Protein AF-A0A0B2V4Q9-F1 (afdb_monomer)

InterPro domains:
  IPR000276 G protein-coupled receptor, rhodopsin-like [PF00001] (1-227)
  IPR000276 G protein-coupled receptor, rhodopsin-like [PR00237] (25-46)
  IPR000276 G protein-coupled receptor, rhodopsin-like [PR00237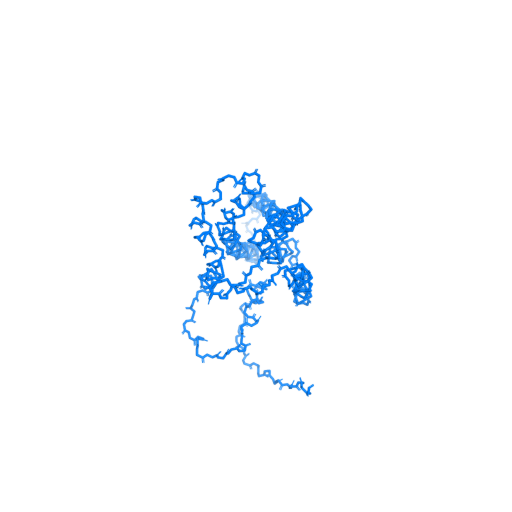] (84-107)
  IPR000276 G protein-coupled receptor, rhodopsin-like [PR00237] (170-194)
  IPR000276 G protein-coupled receptor, rhodopsin-like [PR00237] (209-235)
  IPR017452 GPCR, rhodopsin-like, 7TM [PS50262] (1-227)

Secondary structure (DSSP, 8-state):
-HHHHHHHHHHHH-HHHHHHHHHHHHHHHHHHHHHHHHHHHHHHHHHEEEEEETTEEEEEEHHHHHHHHT---HHHHHHHHHHHHHHHIIIIIHHHHHHHHHHHHHHHHHHHHHHHHHHHHHHHHHHHHHHHHHHTTTTTS--SS-HHHHHHHHHHHHHHHHHHHHHHHHHHHHHHHHHHHHHHHHHHHHHHHHHHH-GGGTTTSHHHHHHHHHHHHHHHHHHHHHHHHHHT--TTGGGS-TTTHHHHHHHTTS--------------------

Organism: Toxocara canis (NCBI:txid6265)

Foldseek 3Di:
DLLLLVLLLCCLVPVPCCQPPVVVVSVVSVVVVVVVVVVLCVVVVVQWDWDADPHDIDIDGPQVVCVVVVVHDPVSLVVVLVVLVSVLCVPPVVSLVSNVVSVVSVVVSVVVVVVVVVVVVVVVVVVVVVVVVVVVVVPPDDPDPPPPPVVVVVVVVVVVVVVVVLSVLLVVLVVVLVVLQCVLVVVLSVVSVVCSVPVPCCPVCVVVNVVSVVSNVCSVVCNCVSVCVSVPDPVPPPVDDPPCVVCVVVVSSHPDDDDDDDDDDDDDDDDDDD

Solvent-accessible surface area (backbone atoms only — not comparable to full-atom values): 16358 Å² total; per-residue (Å²): 110,54,70,59,48,55,50,49,42,46,48,68,78,35,56,72,56,38,76,77,52,36,81,72,45,52,64,53,56,48,50,54,50,52,52,50,49,54,60,71,46,50,66,57,71,76,41,56,43,81,46,79,54,100,91,46,80,44,80,40,41,62,64,57,53,27,56,75,71,67,72,64,48,74,70,52,53,53,51,52,51,52,51,52,52,49,51,48,37,65,72,45,51,52,46,48,53,54,43,53,54,45,49,53,55,44,51,50,54,51,50,54,55,50,51,54,49,54,54,52,49,53,53,50,54,51,56,47,55,57,47,54,64,58,45,69,77,64,73,83,79,80,96,77,90,76,72,64,66,63,54,52,55,54,50,51,53,54,48,52,50,53,51,50,52,52,51,51,56,55,47,52,52,56,49,50,56,49,51,49,50,46,68,27,42,46,63,44,53,54,49,54,56,48,47,75,77,44,72,86,59,53,83,85,39,48,71,58,52,55,54,33,52,50,38,45,59,44,47,67,64,50,48,61,57,58,54,47,70,71,66,55,80,70,85,78,62,86,82,64,68,92,80,59,68,74,56,56,68,50,63,79,71,52,81,84,76,78,95,70,77,96,70,95,71,88,80,81,82,81,85,86,79,136

Sequence (274 aa):
MVCIAVYRLYALRCPVLVNTVGRQRIPRMLLIAWVLSALICLPQLFVWKQVTLKSVTQCLTIWTEKLITGTYSSSDELTMKVYNAFHLLAIFYIPLVILVVCYVLILHDIYETLNQNVETSSVVYMAETTRLSSVRSYRNNNKHSKGSLTSLKTRTLRGQERLRRAKVKSLRITLLLILTYVITWLPYNFLSWWLMISTESYRSLEDVIYFLNCLVVLNSVINPFIYGRCTG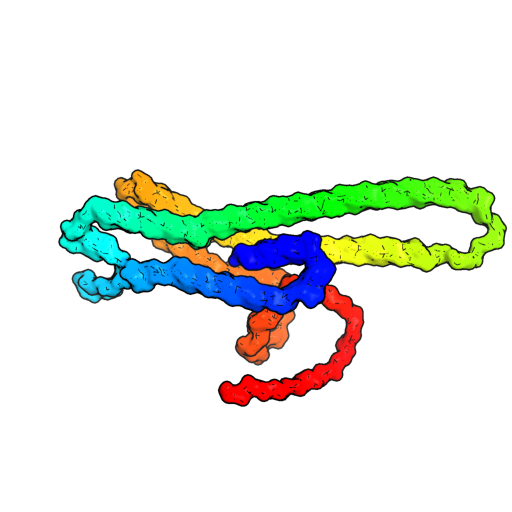LKRSDIAGGLGHRALCAVEIFGPYGDGTKKKHEKCSWKCWTP

Structure (mmCIF, N/CA/C/O backbone):
data_AF-A0A0B2V4Q9-F1
#
_entry.id   AF-A0A0B2V4Q9-F1
#
loop_
_atom_site.group_PDB
_atom_site.id
_atom_site.type_symbol
_atom_site.label_atom_id
_atom_site.label_alt_id
_atom_site.label_comp_id
_atom_site.label_asym_id
_atom_site.label_entity_id
_atom_site.label_seq_id
_atom_site.pdbx_PDB_ins_code
_atom_site.Cartn_x
_atom_site.Cartn_y
_atom_site.Cartn_z
_atom_site.occupancy
_atom_site.B_iso_or_equiv
_atom_site.auth_seq_id
_atom_site.auth_comp_id
_atom_site.auth_asym_id
_atom_site.auth_atom_id
_atom_site.pdbx_PDB_model_num
ATOM 1 N N . MET A 1 1 ? -2.405 -4.708 4.009 1.00 82.25 1 MET A N 1
ATOM 2 C CA . MET A 1 1 ? -2.677 -3.653 5.017 1.00 82.25 1 MET A CA 1
ATOM 3 C C . MET A 1 1 ? -4.090 -3.084 4.929 1.00 82.25 1 MET A C 1
ATOM 5 O O . MET A 1 1 ? -4.770 -3.062 5.945 1.00 82.25 1 MET A O 1
ATOM 9 N N . VAL A 1 2 ? -4.578 -2.697 3.745 1.00 86.56 2 VAL A N 1
ATOM 10 C CA . VAL A 1 2 ? -5.927 -2.112 3.578 1.00 86.56 2 VAL A CA 1
ATOM 11 C C . VAL A 1 2 ? -7.047 -2.991 4.152 1.00 86.56 2 VAL A C 1
ATOM 13 O O . VAL A 1 2 ? -7.839 -2.514 4.956 1.00 86.56 2 VAL A O 1
ATOM 16 N N . CYS A 1 3 ? -7.070 -4.294 3.844 1.00 85.44 3 CYS A N 1
ATOM 17 C CA . CYS A 1 3 ? -8.085 -5.214 4.383 1.00 85.44 3 CYS A CA 1
ATOM 18 C C . CYS A 1 3 ? -8.113 -5.250 5.920 1.00 85.44 3 CYS A C 1
ATOM 20 O O . CYS A 1 3 ? -9.182 -5.322 6.517 1.00 85.44 3 CYS A O 1
ATOM 22 N N . ILE A 1 4 ? -6.940 -5.165 6.557 1.00 83.44 4 ILE A N 1
ATOM 23 C CA . ILE A 1 4 ? -6.801 -5.126 8.017 1.00 83.44 4 ILE A CA 1
ATOM 24 C C . ILE A 1 4 ? -7.421 -3.835 8.563 1.00 83.44 4 ILE A C 1
ATOM 26 O O . ILE A 1 4 ? -8.200 -3.893 9.511 1.00 83.44 4 ILE A O 1
ATOM 30 N N . ALA A 1 5 ? -7.118 -2.685 7.956 1.00 82.94 5 ALA A N 1
ATOM 31 C CA . ALA A 1 5 ? -7.664 -1.393 8.370 1.00 82.94 5 ALA A CA 1
ATOM 32 C C . ALA A 1 5 ? -9.189 -1.327 8.200 1.00 82.94 5 ALA A C 1
ATOM 34 O O . ALA A 1 5 ? -9.898 -0.964 9.136 1.00 82.94 5 ALA A O 1
ATOM 35 N N . VAL A 1 6 ? -9.696 -1.765 7.045 1.00 83.25 6 VAL A N 1
ATOM 36 C CA . VAL A 1 6 ? -11.135 -1.822 6.749 1.00 83.25 6 VAL A CA 1
ATOM 37 C C . VAL A 1 6 ? -11.851 -2.755 7.723 1.00 83.25 6 VAL A C 1
ATOM 39 O O . VAL A 1 6 ? -12.873 -2.390 8.299 1.00 83.25 6 VAL A O 1
ATOM 42 N N . TYR A 1 7 ? -11.290 -3.937 7.986 1.00 82.19 7 TYR A N 1
ATOM 43 C CA . TYR A 1 7 ? -11.840 -4.847 8.985 1.00 82.19 7 TYR A CA 1
ATOM 44 C C . TYR A 1 7 ? -11.911 -4.199 10.377 1.00 82.19 7 TYR A C 1
ATOM 46 O O . TYR A 1 7 ? -12.918 -4.330 11.073 1.00 82.19 7 TYR A O 1
ATOM 54 N N . ARG A 1 8 ? -10.864 -3.471 10.792 1.00 80.19 8 ARG A N 1
ATOM 55 C CA . ARG A 1 8 ? -10.858 -2.770 12.086 1.00 80.19 8 ARG A CA 1
ATOM 56 C C . ARG A 1 8 ? -11.900 -1.659 12.146 1.00 80.19 8 ARG A C 1
ATOM 58 O O . ARG A 1 8 ? -12.562 -1.547 13.174 1.00 80.19 8 ARG A O 1
ATOM 65 N N . LEU A 1 9 ? -12.090 -0.904 11.065 1.00 78.50 9 LEU A N 1
ATOM 66 C CA . LEU A 1 9 ? -13.147 0.103 10.968 1.00 78.50 9 LEU A CA 1
ATOM 67 C C . LEU A 1 9 ? -14.534 -0.531 11.166 1.00 78.50 9 LEU A C 1
ATOM 69 O O . LEU A 1 9 ? -15.319 -0.048 11.982 1.00 78.50 9 LEU A O 1
ATOM 73 N N . TYR A 1 10 ? -14.811 -1.660 10.504 1.00 76.06 10 TYR A N 1
ATOM 74 C CA . TYR A 1 10 ? -16.071 -2.391 10.683 1.00 76.06 10 TYR A CA 1
ATOM 75 C C . TYR A 1 10 ? -16.250 -2.943 12.105 1.00 76.06 10 TYR A C 1
ATOM 77 O O . TYR A 1 10 ? -17.339 -2.842 12.670 1.00 76.06 10 TYR A O 1
ATOM 85 N N . ALA A 1 11 ? -15.193 -3.495 12.707 1.00 71.81 11 ALA A N 1
ATOM 86 C CA . ALA A 1 11 ? -15.231 -4.025 14.072 1.00 71.81 11 ALA A CA 1
ATOM 87 C C . ALA A 1 11 ? -15.457 -2.947 15.143 1.00 71.81 11 ALA A C 1
ATOM 89 O O . ALA A 1 11 ? -15.992 -3.251 16.211 1.00 71.81 11 ALA A O 1
ATOM 90 N N . LEU A 1 12 ? -15.053 -1.702 14.875 1.00 68.94 12 LEU A N 1
ATOM 91 C CA . LEU A 1 12 ? -15.256 -0.579 15.787 1.00 68.94 12 LEU A CA 1
ATOM 92 C C . LEU A 1 12 ? -16.653 0.033 15.652 1.00 68.94 12 LEU A C 1
ATOM 94 O O . LEU A 1 12 ? -17.330 0.144 16.672 1.00 68.94 12 LEU A O 1
ATOM 98 N N . ARG A 1 13 ? -17.114 0.304 14.421 1.00 68.88 13 ARG A N 1
ATOM 99 C CA . ARG A 1 13 ? -18.433 0.913 14.166 1.00 68.88 13 ARG A CA 1
ATOM 100 C C . ARG A 1 13 ? -19.618 -0.031 14.376 1.00 68.88 13 ARG A C 1
ATOM 102 O O . ARG A 1 13 ? -20.702 0.417 14.729 1.00 68.88 13 ARG A O 1
ATOM 109 N N . CYS A 1 14 ? -19.454 -1.337 14.143 1.00 65.19 14 CYS A N 1
ATOM 110 C CA . CYS A 1 14 ? -20.565 -2.298 14.185 1.00 65.19 14 CYS A CA 1
ATOM 111 C C . CYS A 1 14 ? -20.227 -3.558 15.008 1.00 65.19 14 CYS A C 1
ATOM 113 O O . CYS A 1 14 ? -20.177 -4.662 14.455 1.00 65.19 14 CYS A O 1
ATOM 115 N N . PRO A 1 15 ? -20.033 -3.445 16.337 1.00 62.53 15 PRO A N 1
ATOM 116 C CA . PRO A 1 15 ? -19.623 -4.572 17.179 1.00 62.53 15 PRO A CA 1
ATOM 117 C C . PRO A 1 15 ? -20.626 -5.739 17.168 1.00 62.53 15 PRO A C 1
ATOM 119 O O . PRO A 1 15 ? -20.216 -6.896 17.235 1.00 62.53 15 PRO A O 1
ATOM 122 N N . VAL A 1 16 ? -21.928 -5.458 17.027 1.00 56.38 16 VAL A N 1
ATOM 123 C CA . VAL A 1 16 ? -22.998 -6.477 17.014 1.00 56.38 16 VAL A CA 1
ATOM 124 C C . VAL A 1 16 ? -23.028 -7.263 15.697 1.00 56.38 16 VAL A C 1
ATOM 126 O O . VAL A 1 16 ? -23.226 -8.476 15.705 1.00 56.38 16 VAL A O 1
ATOM 129 N N . LEU A 1 17 ? -22.766 -6.599 14.566 1.00 53.47 17 LEU A N 1
ATOM 130 C CA . LEU A 1 17 ? -22.775 -7.225 13.240 1.00 53.47 17 LEU A CA 1
ATOM 131 C C . LEU A 1 17 ? -21.507 -8.055 12.990 1.00 53.47 17 LEU A C 1
ATOM 133 O O . LEU A 1 17 ? -21.556 -9.103 12.349 1.00 53.47 17 LEU A O 1
ATOM 137 N N . VAL A 1 18 ? -20.358 -7.624 13.521 1.00 59.25 18 VAL A N 1
ATOM 138 C CA . VAL A 1 18 ? -19.097 -8.373 13.391 1.00 59.25 18 VAL A CA 1
ATOM 139 C C . VAL A 1 18 ? -19.123 -9.681 14.182 1.00 59.25 18 VAL A C 1
ATOM 141 O O . VAL A 1 18 ? -18.559 -10.671 13.721 1.00 59.25 18 VAL A O 1
ATOM 144 N N . ASN A 1 19 ? -19.818 -9.722 15.321 1.00 56.97 19 ASN A N 1
ATOM 145 C CA . ASN A 1 19 ? -19.850 -10.904 16.181 1.00 56.97 19 ASN A CA 1
ATOM 146 C C . ASN A 1 19 ? -20.677 -12.068 15.592 1.00 56.97 19 ASN A C 1
ATOM 148 O O . ASN A 1 19 ? -20.388 -13.231 15.849 1.00 56.97 19 ASN A O 1
ATOM 152 N N . THR A 1 20 ? -21.674 -11.760 14.759 1.00 54.91 20 THR A N 1
ATOM 153 C CA . THR A 1 20 ? -22.579 -12.745 14.140 1.00 54.91 20 THR A CA 1
ATOM 154 C C . THR A 1 20 ? -22.271 -12.994 12.661 1.00 54.91 20 THR A C 1
ATOM 156 O O . THR A 1 20 ? -22.346 -14.128 12.198 1.00 54.91 20 THR A O 1
ATOM 159 N N . VAL A 1 21 ? -21.861 -11.963 11.913 1.00 56.06 21 VAL A N 1
ATOM 160 C CA . VAL A 1 21 ? -21.684 -12.015 10.446 1.00 56.06 21 VAL A CA 1
ATOM 161 C C . VAL A 1 21 ? -20.209 -11.895 10.024 1.00 56.06 21 VAL A C 1
ATOM 163 O O . VAL A 1 21 ? -19.838 -12.260 8.906 1.00 56.06 21 VAL A O 1
ATOM 166 N N . GLY A 1 22 ? -19.323 -11.426 10.911 1.00 59.00 22 GLY A N 1
ATOM 167 C CA . GLY A 1 22 ? -17.923 -11.126 10.583 1.00 59.00 22 GLY A CA 1
ATOM 168 C C . GLY A 1 22 ? -17.108 -12.337 10.122 1.00 59.00 22 GLY A C 1
ATOM 169 O O . GLY A 1 22 ? -16.321 -12.223 9.182 1.00 59.00 22 GLY A O 1
ATOM 170 N N . ARG A 1 23 ? -17.341 -13.524 10.701 1.00 65.56 23 ARG A N 1
ATOM 171 C CA . ARG A 1 23 ? -16.547 -14.732 10.403 1.00 65.56 23 ARG A CA 1
ATOM 172 C C . ARG A 1 23 ? -16.713 -15.243 8.967 1.00 65.56 23 ARG A C 1
ATOM 174 O O . ARG A 1 23 ? -15.762 -15.778 8.410 1.00 65.56 23 ARG A O 1
ATOM 181 N N . GLN A 1 24 ? -17.874 -15.028 8.345 1.00 71.25 24 GLN A N 1
ATOM 182 C CA . GLN A 1 24 ? -18.134 -15.444 6.958 1.00 71.25 24 GLN A CA 1
ATOM 183 C C . GLN A 1 24 ? -17.699 -14.401 5.914 1.00 71.25 24 GLN A C 1
ATOM 185 O O . GLN A 1 24 ? -17.492 -14.741 4.750 1.00 71.25 24 GLN A O 1
ATOM 190 N N . ARG A 1 25 ? -17.538 -13.127 6.300 1.00 72.81 25 ARG A N 1
ATOM 191 C CA . ARG A 1 25 ? -17.150 -12.049 5.371 1.00 72.81 25 ARG A CA 1
ATOM 192 C C . ARG A 1 25 ? -15.642 -11.929 5.178 1.00 72.81 25 ARG A C 1
ATOM 194 O O . ARG A 1 25 ? -15.220 -11.563 4.084 1.00 72.81 25 ARG A O 1
ATOM 201 N N . ILE A 1 26 ? -14.838 -12.274 6.190 1.00 78.06 26 ILE A N 1
ATOM 202 C CA . ILE A 1 26 ? -13.368 -12.216 6.104 1.00 78.06 26 ILE A CA 1
ATOM 203 C C . ILE A 1 26 ? -12.833 -13.031 4.909 1.00 78.06 26 ILE A C 1
ATOM 205 O O . ILE A 1 26 ? -12.080 -12.457 4.122 1.00 78.06 26 ILE A O 1
ATOM 209 N N . PRO A 1 27 ? -13.238 -14.303 4.685 1.00 83.12 27 PRO A N 1
ATOM 210 C CA . PRO A 1 27 ? -12.760 -15.070 3.532 1.00 83.12 27 PRO A CA 1
ATOM 211 C C . PRO A 1 27 ? -13.123 -14.418 2.195 1.00 83.12 27 PRO A C 1
ATOM 213 O O . PRO A 1 27 ? -12.310 -14.400 1.277 1.00 83.12 27 PRO A O 1
ATOM 216 N N . ARG A 1 28 ? -14.315 -13.814 2.096 1.00 82.25 28 ARG A N 1
ATOM 217 C CA . ARG A 1 28 ? -14.760 -13.111 0.886 1.00 82.25 28 ARG A CA 1
ATOM 218 C C . ARG A 1 28 ? -13.951 -11.840 0.630 1.00 82.25 28 ARG A C 1
ATOM 220 O O . ARG A 1 28 ? -13.540 -11.607 -0.499 1.00 82.25 28 ARG A O 1
ATOM 227 N N . MET A 1 29 ? -13.689 -11.039 1.665 1.00 84.00 29 MET A N 1
ATOM 228 C CA . MET A 1 29 ? -12.831 -9.851 1.557 1.00 84.00 29 MET A CA 1
ATOM 229 C C . MET A 1 29 ? -11.411 -10.227 1.122 1.00 84.00 29 MET A C 1
ATOM 231 O O . MET A 1 29 ? -10.828 -9.543 0.285 1.00 84.00 29 MET A O 1
ATOM 235 N N . LEU A 1 30 ? -10.874 -11.329 1.656 1.00 86.81 30 LEU A N 1
ATOM 236 C CA . LEU A 1 30 ? -9.572 -11.852 1.251 1.00 86.81 30 LEU A CA 1
ATOM 237 C C . LEU A 1 30 ? -9.586 -12.318 -0.206 1.00 86.81 30 LEU A C 1
ATOM 239 O O . LEU A 1 30 ? -8.693 -11.935 -0.950 1.00 86.81 30 LEU A O 1
ATOM 243 N N . LEU A 1 31 ? -10.599 -13.078 -0.635 1.00 89.75 31 LEU A N 1
ATOM 244 C CA . LEU A 1 31 ? -10.731 -13.521 -2.026 1.00 89.75 31 LEU A CA 1
ATOM 245 C C . LEU A 1 31 ? -10.760 -12.332 -2.995 1.00 89.75 31 LEU A C 1
ATOM 247 O O . LEU A 1 31 ? -10.008 -12.320 -3.963 1.00 89.75 31 LEU A O 1
ATOM 251 N N . ILE A 1 32 ? -11.572 -11.310 -2.702 1.00 90.00 32 ILE A N 1
ATOM 252 C CA . ILE A 1 32 ? -11.637 -10.082 -3.509 1.00 90.00 32 ILE A CA 1
ATOM 253 C C . ILE A 1 32 ? -10.260 -9.412 -3.573 1.00 90.00 32 ILE A C 1
ATOM 255 O O . ILE A 1 32 ? -9.824 -9.013 -4.648 1.00 90.00 32 ILE A O 1
ATOM 259 N N . ALA A 1 33 ? -9.552 -9.320 -2.444 1.00 89.94 33 ALA A N 1
ATOM 260 C CA . ALA A 1 33 ? -8.222 -8.723 -2.401 1.00 89.94 33 ALA A CA 1
ATOM 261 C C . ALA A 1 33 ? -7.195 -9.511 -3.227 1.00 89.94 33 ALA A C 1
ATOM 263 O O . ALA A 1 33 ? -6.391 -8.898 -3.925 1.00 89.94 33 ALA A O 1
ATOM 264 N N . TRP A 1 34 ? -7.232 -10.845 -3.175 1.00 93.44 34 TRP A N 1
ATOM 265 C CA . TRP A 1 34 ? -6.372 -11.720 -3.976 1.00 93.44 34 TRP A CA 1
ATOM 266 C C . TRP A 1 34 ? -6.649 -11.573 -5.470 1.00 93.44 34 TRP A C 1
ATOM 268 O O . TRP A 1 34 ? -5.710 -11.363 -6.233 1.00 93.44 34 TRP A O 1
ATOM 278 N N . VAL A 1 35 ? -7.920 -11.612 -5.880 1.00 95.06 35 VAL A N 1
ATOM 279 C CA . VAL A 1 35 ? -8.318 -11.429 -7.285 1.00 95.06 35 VAL A CA 1
ATOM 280 C C . VAL A 1 35 ? -7.899 -10.050 -7.786 1.00 95.06 35 VAL A C 1
ATOM 282 O O . VAL A 1 35 ? -7.258 -9.946 -8.827 1.00 95.06 35 VAL A O 1
ATOM 285 N N . LEU A 1 36 ? -8.185 -8.991 -7.024 1.00 91.69 36 LEU A N 1
ATOM 286 C CA . LEU A 1 36 ? -7.803 -7.630 -7.396 1.00 91.69 36 LEU A CA 1
ATOM 287 C C . LEU A 1 36 ? -6.278 -7.476 -7.503 1.00 91.69 36 LEU A C 1
ATOM 289 O O . LEU A 1 36 ? -5.786 -6.836 -8.426 1.00 91.69 36 LEU A O 1
ATOM 293 N N . SER A 1 37 ? -5.528 -8.099 -6.594 1.00 92.06 37 SER A N 1
ATOM 294 C CA . SER A 1 37 ? -4.063 -8.076 -6.613 1.00 92.06 37 SER A CA 1
ATOM 295 C C . SER A 1 37 ? -3.497 -8.832 -7.817 1.00 92.06 37 SER A C 1
ATOM 297 O O . SER A 1 37 ? -2.571 -8.340 -8.455 1.00 92.06 37 SER A O 1
ATOM 299 N N . ALA A 1 38 ? -4.072 -9.987 -8.169 1.00 92.06 38 ALA A N 1
ATOM 300 C CA . ALA A 1 38 ? -3.692 -10.736 -9.364 1.00 92.06 38 ALA A CA 1
ATOM 301 C C . ALA A 1 38 ? -3.928 -9.907 -10.634 1.00 92.06 38 ALA A C 1
ATOM 303 O O . ALA A 1 38 ? -3.027 -9.799 -11.460 1.00 92.06 38 ALA A O 1
ATOM 304 N N . LEU A 1 39 ? -5.093 -9.256 -10.743 1.00 92.25 39 LEU A N 1
ATOM 305 C CA . LEU A 1 39 ? -5.444 -8.393 -11.874 1.00 92.25 39 LEU A CA 1
ATOM 306 C C . LEU A 1 39 ? -4.503 -7.187 -12.007 1.00 92.25 39 LEU A C 1
ATOM 308 O O . LEU A 1 39 ? -3.993 -6.930 -13.094 1.00 92.25 39 LEU A O 1
ATOM 312 N N . ILE A 1 40 ? -4.230 -6.475 -10.909 1.00 90.00 40 ILE A N 1
ATOM 313 C CA . ILE A 1 40 ? -3.323 -5.311 -10.904 1.00 90.00 40 ILE A CA 1
ATOM 314 C C . ILE A 1 40 ? -1.880 -5.720 -11.240 1.00 90.00 40 ILE A C 1
ATOM 316 O O . ILE A 1 40 ? -1.134 -4.926 -11.810 1.00 90.00 40 ILE A O 1
ATOM 320 N N . CYS A 1 41 ? -1.480 -6.953 -10.916 1.00 91.19 41 CYS A N 1
ATOM 321 C CA . CYS A 1 41 ? -0.144 -7.468 -11.206 1.00 91.19 41 CYS A CA 1
ATOM 322 C C . CYS A 1 41 ? 0.034 -7.917 -12.671 1.00 91.19 41 CYS A C 1
ATOM 324 O O . CYS A 1 41 ? 1.168 -8.010 -13.133 1.00 91.19 41 CYS A O 1
ATOM 326 N N . LEU A 1 42 ? -1.045 -8.149 -13.434 1.00 90.56 42 LEU A N 1
ATOM 327 C CA . LEU A 1 42 ? -0.962 -8.665 -14.811 1.00 90.56 42 LEU A CA 1
ATOM 328 C C . LEU A 1 42 ? -0.005 -7.888 -15.733 1.00 90.56 42 LEU A C 1
ATOM 330 O O . LEU A 1 42 ? 0.778 -8.542 -16.421 1.00 90.56 42 LEU A O 1
ATOM 334 N N . PRO A 1 43 ? 0.018 -6.539 -15.748 1.00 88.56 43 PRO A N 1
ATOM 335 C CA . PRO A 1 43 ? 0.938 -5.793 -16.604 1.00 88.56 43 PRO A CA 1
ATOM 336 C C . PRO A 1 43 ? 2.414 -6.100 -16.325 1.00 88.56 43 PRO A C 1
ATOM 338 O O . PRO A 1 43 ? 3.225 -6.063 -17.244 1.00 88.56 43 PRO A O 1
ATOM 341 N N . GLN A 1 44 ? 2.768 -6.449 -15.080 1.00 88.75 44 GLN A N 1
ATOM 342 C CA . GLN A 1 44 ? 4.147 -6.790 -14.719 1.00 88.75 44 GLN A CA 1
ATOM 343 C C . GLN A 1 44 ? 4.632 -8.013 -15.507 1.00 88.75 44 GLN A C 1
ATOM 345 O O . GLN A 1 44 ? 5.764 -8.032 -15.973 1.00 88.75 44 GLN A O 1
ATOM 350 N N . LEU A 1 45 ? 3.775 -9.010 -15.739 1.00 89.31 45 LEU A N 1
ATOM 351 C CA . LEU A 1 45 ? 4.174 -10.242 -16.430 1.00 89.31 45 LEU A CA 1
ATOM 352 C C . LEU A 1 45 ? 4.633 -10.009 -17.876 1.00 89.31 45 LEU A C 1
ATOM 354 O O . LEU A 1 45 ? 5.441 -10.779 -18.382 1.00 89.31 45 LEU A O 1
ATOM 358 N N . PHE A 1 46 ? 4.136 -8.958 -18.530 1.00 88.94 46 PHE A N 1
ATOM 359 C CA . PHE A 1 46 ? 4.447 -8.663 -19.932 1.00 88.94 46 PHE A CA 1
ATOM 360 C C . PHE A 1 46 ? 5.588 -7.655 -20.106 1.00 88.94 46 PHE A C 1
ATOM 362 O O . PHE A 1 46 ? 6.167 -7.561 -21.185 1.00 88.94 46 PHE A O 1
ATOM 369 N N . VAL A 1 47 ? 5.904 -6.886 -19.063 1.00 91.06 47 VAL A N 1
ATOM 370 C CA . VAL A 1 47 ? 6.908 -5.813 -19.119 1.00 91.06 47 VAL A CA 1
ATOM 371 C C . VAL A 1 47 ? 8.325 -6.314 -18.843 1.00 91.06 47 VAL A C 1
ATOM 373 O O . VAL A 1 47 ? 9.289 -5.734 -19.350 1.00 91.06 47 VAL A O 1
ATOM 376 N N . TRP A 1 48 ? 8.468 -7.362 -18.035 1.00 90.44 48 TRP A N 1
ATOM 377 C CA . TRP A 1 48 ? 9.765 -7.906 -17.638 1.00 90.44 48 TRP A CA 1
ATOM 378 C C . TRP A 1 48 ? 10.217 -9.013 -18.591 1.00 90.44 48 TRP A C 1
ATOM 380 O O . TRP A 1 48 ? 9.468 -9.947 -18.872 1.00 90.44 48 TRP A O 1
ATOM 390 N N . LYS A 1 49 ? 11.462 -8.926 -19.069 1.00 88.38 49 LYS A N 1
ATOM 391 C CA . LYS A 1 49 ? 12.052 -9.881 -20.011 1.00 88.38 49 LYS A CA 1
ATOM 392 C C . LYS A 1 49 ? 13.489 -10.213 -19.622 1.00 88.38 49 LYS A C 1
ATOM 394 O O . LYS A 1 49 ? 14.239 -9.370 -19.131 1.00 88.38 49 LYS A O 1
ATOM 399 N N . GLN A 1 50 ? 13.884 -11.458 -19.865 1.00 89.31 50 GLN A N 1
ATOM 400 C CA . GLN A 1 50 ? 15.263 -11.896 -19.693 1.00 89.31 50 GLN A CA 1
ATOM 401 C C . GLN A 1 50 ? 16.110 -11.478 -20.901 1.00 89.31 50 GLN A C 1
ATOM 403 O O . GLN A 1 50 ? 15.770 -11.796 -22.040 1.00 89.31 50 GLN A O 1
ATOM 408 N N . VAL A 1 51 ? 17.227 -10.798 -20.641 1.00 86.50 51 VAL A N 1
ATOM 409 C CA . VAL A 1 51 ? 18.179 -10.335 -21.659 1.00 86.50 51 VAL A CA 1
ATOM 410 C C . VAL A 1 51 ? 19.599 -10.749 -21.259 1.00 86.50 51 VAL A C 1
ATOM 412 O O . VAL A 1 51 ? 19.983 -10.678 -20.090 1.00 86.50 51 VAL A O 1
ATOM 415 N N . THR A 1 52 ? 20.387 -11.213 -22.229 1.00 85.00 52 THR A N 1
ATOM 416 C CA . THR A 1 52 ? 21.798 -11.599 -22.061 1.00 85.00 52 THR A CA 1
ATOM 417 C C . THR A 1 52 ? 22.711 -10.446 -22.479 1.00 85.00 52 THR A C 1
ATOM 419 O O . THR A 1 52 ? 22.822 -10.164 -23.672 1.00 85.00 52 THR A O 1
ATOM 422 N N . LEU A 1 53 ? 23.400 -9.799 -21.532 1.00 81.19 53 LEU A N 1
ATOM 423 C CA . LEU A 1 53 ? 24.344 -8.714 -21.819 1.00 81.19 53 LEU A CA 1
ATOM 424 C C . LEU A 1 53 ? 25.777 -9.144 -21.489 1.00 81.19 53 LEU A C 1
ATOM 426 O O . LEU A 1 53 ? 26.088 -9.422 -20.335 1.00 81.19 53 LEU A O 1
ATOM 430 N N . LYS A 1 54 ? 26.656 -9.187 -22.503 1.00 74.44 54 LYS A N 1
ATOM 431 C CA . LYS A 1 54 ? 28.111 -9.427 -22.363 1.00 74.44 54 LYS A CA 1
ATOM 432 C C . LYS A 1 54 ? 28.475 -10.541 -21.354 1.00 74.44 54 LYS A C 1
ATOM 434 O O . LYS A 1 54 ? 29.400 -10.354 -20.574 1.00 74.44 54 LYS A O 1
ATOM 439 N N . SER A 1 55 ? 27.762 -11.677 -21.379 1.00 81.31 55 SER A N 1
ATOM 440 C CA . SER A 1 55 ? 27.875 -12.875 -20.503 1.00 81.31 55 SER A CA 1
ATOM 441 C C . SER A 1 55 ? 27.047 -12.933 -19.205 1.00 81.31 55 SER A C 1
ATOM 443 O O . SER A 1 55 ? 26.981 -14.000 -18.600 1.00 81.31 55 SER A O 1
ATOM 445 N N . VAL A 1 56 ? 26.329 -11.874 -18.815 1.00 85.31 56 VAL A N 1
ATOM 446 C CA . VAL A 1 56 ? 25.425 -11.895 -17.647 1.00 85.31 56 VAL A CA 1
ATOM 447 C C . VAL A 1 56 ? 23.967 -11.898 -18.106 1.00 85.31 56 VAL A C 1
ATOM 449 O O . VAL A 1 56 ? 23.554 -11.080 -18.929 1.00 85.31 56 VAL A O 1
ATOM 452 N N . THR A 1 57 ? 23.171 -12.830 -17.582 1.00 87.31 57 THR A N 1
ATOM 453 C CA . THR A 1 57 ? 21.715 -12.863 -17.778 1.00 87.31 57 THR A CA 1
ATOM 454 C C . THR A 1 57 ? 21.037 -12.010 -16.716 1.00 87.31 57 THR A C 1
ATOM 456 O O . THR A 1 57 ? 21.185 -12.265 -15.524 1.00 87.31 57 THR A O 1
ATOM 459 N N . GLN A 1 58 ? 20.287 -10.996 -17.143 1.00 86.94 58 GLN A N 1
ATOM 460 C CA . GLN A 1 58 ? 19.540 -10.110 -16.250 1.00 86.94 58 GLN A CA 1
ATOM 461 C C . GLN A 1 58 ? 18.074 -10.033 -16.677 1.00 86.94 58 GLN A C 1
ATOM 463 O O . GLN A 1 58 ? 17.739 -10.214 -17.849 1.00 86.94 58 GLN A O 1
ATOM 468 N N . CYS A 1 59 ? 17.191 -9.775 -15.713 1.00 89.00 59 CYS A N 1
ATOM 469 C CA . CYS A 1 59 ? 15.789 -9.471 -15.978 1.00 89.00 59 CYS A CA 1
ATOM 470 C C . CYS A 1 59 ? 15.635 -7.950 -16.043 1.00 89.00 59 CYS A C 1
ATOM 472 O O . CYS A 1 59 ? 15.877 -7.263 -15.052 1.00 89.00 59 CYS A O 1
ATOM 474 N N . LEU A 1 60 ? 15.283 -7.431 -17.215 1.00 87.50 60 LEU A N 1
ATOM 475 C CA . LEU A 1 60 ? 15.180 -6.001 -17.493 1.00 87.50 60 LEU A CA 1
ATOM 476 C C . LEU A 1 60 ? 13.786 -5.689 -18.040 1.00 87.50 60 LEU A C 1
ATOM 478 O O . LEU A 1 60 ? 13.076 -6.572 -18.526 1.00 87.50 60 LEU A O 1
ATOM 482 N N . THR A 1 61 ? 13.379 -4.424 -17.965 1.00 89.62 61 THR A N 1
ATOM 483 C CA . THR A 1 61 ? 12.140 -4.003 -18.627 1.00 89.62 61 THR A CA 1
ATOM 484 C C . THR A 1 61 ? 12.355 -3.899 -20.136 1.00 89.62 61 THR A C 1
ATOM 486 O O . THR A 1 61 ? 13.462 -3.592 -20.591 1.00 89.62 61 THR A O 1
ATOM 489 N N . ILE A 1 62 ? 11.288 -4.081 -20.917 1.00 90.12 62 ILE A N 1
ATOM 490 C CA . ILE A 1 62 ? 11.314 -3.880 -22.377 1.00 90.12 62 ILE A CA 1
ATOM 491 C C . ILE A 1 62 ? 11.863 -2.501 -22.782 1.00 90.12 62 ILE A C 1
ATOM 493 O O . ILE A 1 62 ? 12.524 -2.367 -23.808 1.00 90.12 62 ILE A O 1
ATOM 497 N N . TRP A 1 63 ? 11.636 -1.467 -21.966 1.00 89.94 63 TRP A N 1
ATOM 498 C CA . TRP A 1 63 ? 12.143 -0.119 -22.226 1.00 89.94 63 TRP A CA 1
ATOM 499 C C . TRP A 1 63 ? 13.643 -0.018 -21.963 1.00 89.94 63 TRP A C 1
ATOM 501 O O . TRP A 1 63 ? 14.358 0.608 -22.741 1.00 89.94 63 TRP A O 1
ATOM 511 N N . THR A 1 64 ? 14.141 -0.687 -20.921 1.00 85.81 64 THR A N 1
ATOM 512 C CA . THR A 1 64 ? 15.579 -0.760 -20.629 1.00 85.81 64 THR A CA 1
ATOM 513 C C . THR A 1 64 ? 16.347 -1.485 -21.740 1.00 85.81 64 THR A C 1
ATOM 515 O O . THR A 1 64 ? 17.419 -1.031 -22.129 1.00 85.81 64 THR A O 1
ATOM 518 N N . GLU A 1 65 ? 15.791 -2.560 -22.310 1.00 86.25 65 GLU A N 1
ATOM 519 C CA . GLU A 1 65 ? 16.364 -3.242 -23.485 1.00 86.25 65 GLU A CA 1
ATOM 520 C C . GLU A 1 65 ? 16.483 -2.285 -24.686 1.00 86.25 65 GLU A C 1
ATOM 522 O O . GLU A 1 65 ? 17.552 -2.173 -25.292 1.00 86.25 65 GLU A O 1
ATOM 527 N N . LYS A 1 66 ? 15.414 -1.539 -24.996 1.00 88.19 66 LYS A N 1
ATOM 528 C CA . LYS A 1 66 ? 15.394 -0.544 -26.084 1.00 88.19 66 LYS A CA 1
ATOM 529 C C . LYS A 1 66 ? 16.366 0.619 -25.862 1.00 88.19 66 LYS A C 1
ATOM 531 O O . LYS A 1 66 ? 16.948 1.118 -26.821 1.00 88.19 66 LYS A O 1
ATOM 536 N N . LEU A 1 67 ? 16.566 1.036 -24.609 1.00 86.44 67 LEU A N 1
ATOM 537 C CA . LEU A 1 67 ? 17.564 2.045 -24.239 1.00 86.44 67 LEU A CA 1
ATOM 538 C C . LEU A 1 67 ? 18.993 1.551 -24.501 1.00 86.44 67 LEU A C 1
ATOM 540 O O . LEU A 1 67 ? 19.796 2.288 -25.063 1.00 86.44 67 LEU A O 1
ATOM 544 N N . ILE A 1 68 ? 19.306 0.303 -24.137 1.00 84.62 68 ILE A N 1
ATOM 545 C CA . ILE A 1 68 ? 20.646 -0.283 -24.327 1.00 84.62 68 ILE A CA 1
ATOM 546 C C . ILE A 1 68 ? 20.945 -0.537 -25.812 1.00 84.62 68 ILE A C 1
ATOM 548 O O . ILE A 1 68 ? 22.075 -0.349 -26.257 1.00 84.62 68 ILE A O 1
ATOM 552 N N . THR A 1 69 ? 19.942 -0.963 -26.581 1.00 85.38 69 THR A N 1
ATOM 553 C CA . THR A 1 69 ? 20.070 -1.258 -28.021 1.00 85.38 69 THR A CA 1
ATOM 554 C C . THR A 1 69 ? 19.998 -0.016 -28.914 1.00 85.38 69 THR A C 1
ATOM 556 O O . THR A 1 69 ? 20.273 -0.111 -30.107 1.00 85.38 69 THR A O 1
ATOM 559 N N . GLY A 1 70 ? 19.663 1.152 -28.355 1.00 85.38 70 GLY A N 1
ATOM 560 C CA . GLY A 1 70 ? 19.597 2.421 -29.084 1.00 85.38 70 GLY A CA 1
ATOM 561 C C . GLY A 1 70 ? 18.337 2.608 -29.936 1.00 85.38 70 GLY A C 1
ATOM 562 O O . GLY A 1 70 ? 18.259 3.568 -30.694 1.00 85.38 70 GLY A O 1
ATOM 563 N N . THR A 1 71 ? 17.331 1.738 -29.809 1.00 87.31 71 THR A N 1
ATOM 564 C CA . THR A 1 71 ? 16.057 1.824 -30.554 1.00 87.31 71 THR A CA 1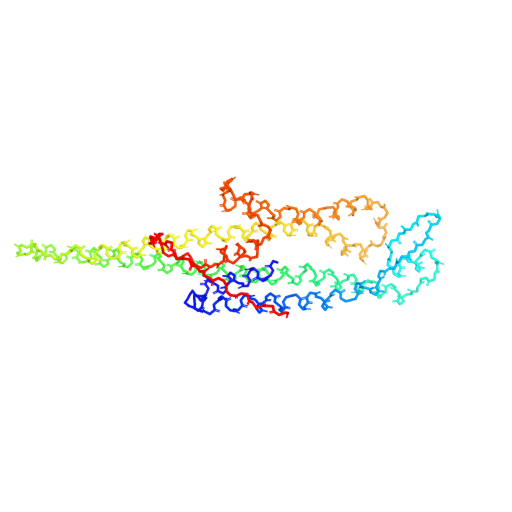
ATOM 565 C C . THR A 1 71 ? 14.961 2.551 -29.765 1.00 87.31 71 THR A C 1
ATOM 567 O O . THR A 1 71 ? 13.770 2.290 -29.947 1.00 87.31 71 THR A O 1
ATOM 570 N N . TYR A 1 72 ? 15.347 3.403 -28.818 1.00 89.19 72 TYR A N 1
ATOM 571 C CA . TYR A 1 72 ? 14.429 4.074 -27.905 1.00 89.19 72 TYR A CA 1
ATOM 572 C C . TYR A 1 72 ? 13.690 5.229 -28.591 1.00 89.19 72 TYR A C 1
ATOM 574 O O . TYR A 1 72 ? 14.311 6.094 -29.203 1.00 89.19 72 TYR A O 1
ATOM 582 N N . SER A 1 73 ? 12.361 5.242 -28.478 1.00 90.94 73 SER A N 1
ATOM 583 C CA . SER A 1 73 ? 11.487 6.251 -29.094 1.00 90.94 73 SER A CA 1
ATOM 584 C C . SER A 1 73 ? 10.761 7.107 -28.049 1.00 90.94 73 SER A C 1
ATOM 586 O O . SER A 1 73 ? 10.599 6.712 -26.897 1.00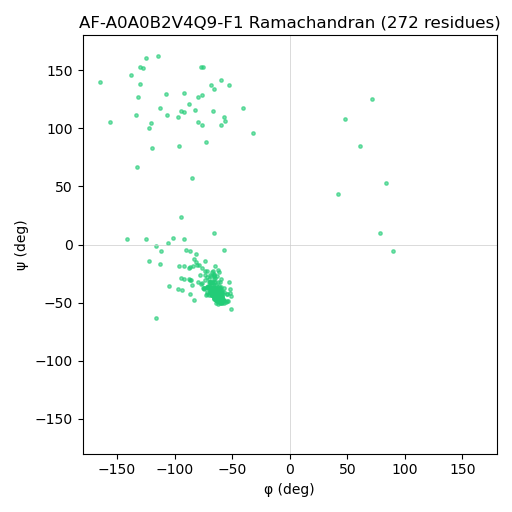 90.94 73 SER A O 1
ATOM 588 N N . SER A 1 74 ? 10.236 8.266 -28.452 1.00 86.56 74 SER A N 1
ATOM 589 C CA . SER A 1 74 ? 9.463 9.156 -27.565 1.00 86.56 74 SER A CA 1
ATOM 590 C C . SER A 1 74 ? 8.175 8.513 -27.020 1.00 86.56 74 SER A C 1
ATOM 592 O O . SER A 1 74 ? 7.782 8.759 -25.880 1.00 86.56 74 SER A O 1
ATOM 594 N N . SER A 1 75 ? 7.536 7.631 -27.794 1.00 88.94 75 SER A N 1
ATOM 595 C CA . SER A 1 75 ? 6.382 6.835 -27.347 1.00 88.94 75 SER A CA 1
ATOM 596 C C . SER A 1 75 ? 6.744 5.828 -26.250 1.00 88.94 75 SER A C 1
ATOM 598 O O . SER A 1 75 ? 5.930 5.541 -25.371 1.00 88.94 75 SER A O 1
ATOM 600 N N . ASP A 1 76 ? 7.969 5.299 -26.281 1.00 88.50 76 ASP A N 1
ATOM 601 C CA . ASP A 1 76 ? 8.476 4.359 -25.283 1.00 88.50 76 ASP A CA 1
ATOM 602 C C . ASP A 1 76 ? 8.727 5.060 -23.944 1.00 88.50 76 ASP A C 1
ATOM 604 O O . ASP A 1 76 ? 8.383 4.515 -22.895 1.00 88.50 76 ASP A O 1
ATOM 608 N N . GLU A 1 77 ? 9.214 6.303 -23.978 1.00 87.25 77 GLU A N 1
ATOM 609 C CA . GLU A 1 77 ? 9.370 7.131 -22.782 1.00 87.25 77 GLU A CA 1
ATOM 610 C C . GLU A 1 77 ? 8.043 7.377 -22.068 1.00 87.25 77 GLU A C 1
ATOM 612 O O . GLU A 1 77 ? 7.929 7.144 -20.862 1.00 87.25 77 GLU A O 1
ATOM 617 N N . LEU A 1 78 ? 7.024 7.817 -22.811 1.00 89.56 78 LEU A N 1
ATOM 618 C CA . LEU A 1 78 ? 5.700 8.058 -22.247 1.00 89.56 78 LEU A CA 1
ATOM 619 C C . LEU A 1 78 ? 5.127 6.777 -21.634 1.00 89.56 78 LEU A C 1
ATOM 621 O O . LEU A 1 78 ? 4.623 6.801 -20.511 1.00 89.56 78 LEU A O 1
ATOM 625 N N . THR A 1 79 ? 5.236 5.654 -22.344 1.00 90.50 79 THR A N 1
ATOM 626 C CA . THR A 1 79 ? 4.682 4.377 -21.880 1.00 90.50 79 THR A CA 1
ATOM 627 C C . THR A 1 79 ? 5.386 3.887 -20.612 1.00 90.50 79 THR A C 1
ATOM 629 O O . THR A 1 79 ? 4.714 3.483 -19.662 1.00 90.50 79 THR A O 1
ATOM 632 N N . MET A 1 80 ? 6.718 3.996 -20.544 1.00 88.69 80 MET A N 1
ATOM 633 C CA . MET A 1 80 ? 7.497 3.681 -19.343 1.00 88.69 80 MET A CA 1
ATOM 634 C C . MET A 1 80 ? 7.070 4.554 -18.156 1.00 88.69 80 MET A C 1
ATOM 636 O O . MET A 1 80 ? 6.847 4.050 -17.053 1.00 88.69 80 MET A O 1
ATOM 640 N N . LYS A 1 81 ? 6.916 5.866 -18.382 1.00 89.19 81 LYS A N 1
ATOM 641 C CA . LYS A 1 81 ? 6.488 6.817 -17.352 1.00 89.19 81 LYS A CA 1
ATOM 642 C C . LYS A 1 81 ? 5.080 6.489 -16.837 1.00 89.19 81 LYS A C 1
ATOM 644 O O . LYS A 1 81 ? 4.883 6.379 -15.629 1.00 89.19 81 LYS A O 1
ATOM 649 N N . VAL A 1 82 ? 4.115 6.262 -17.728 1.00 91.44 82 VAL A N 1
ATOM 650 C CA . VAL A 1 82 ? 2.734 5.892 -17.363 1.00 91.44 82 VAL A CA 1
ATOM 651 C C . VAL A 1 82 ? 2.699 4.584 -16.571 1.00 91.44 82 VAL A C 1
ATOM 653 O O . VAL A 1 82 ? 2.017 4.502 -15.550 1.00 91.44 82 VAL A O 1
ATOM 656 N N . TYR A 1 83 ? 3.463 3.580 -16.999 1.00 91.38 83 TYR A N 1
ATOM 657 C CA . TYR A 1 83 ? 3.558 2.300 -16.305 1.00 91.38 83 TYR A CA 1
ATOM 658 C C . TYR A 1 83 ? 4.136 2.442 -14.890 1.00 91.38 83 TYR A C 1
ATOM 660 O O . TYR A 1 83 ? 3.552 1.932 -13.930 1.00 91.38 83 TYR A O 1
ATOM 668 N N . ASN A 1 84 ? 5.241 3.178 -14.743 1.00 88.75 84 ASN A N 1
ATOM 669 C CA . ASN A 1 84 ? 5.854 3.430 -13.440 1.00 88.75 84 ASN A CA 1
ATOM 670 C C . ASN A 1 84 ? 4.907 4.218 -12.525 1.00 88.75 84 ASN A C 1
ATOM 672 O O . ASN A 1 84 ? 4.724 3.844 -11.368 1.00 88.75 84 ASN A O 1
ATOM 676 N N . ALA A 1 85 ? 4.231 5.247 -13.044 1.00 92.00 85 ALA A N 1
ATOM 677 C CA . ALA A 1 85 ? 3.235 6.004 -12.290 1.00 92.00 85 ALA A CA 1
ATOM 678 C C . ALA A 1 85 ? 2.068 5.115 -11.828 1.00 92.00 85 ALA A C 1
ATOM 680 O O . ALA A 1 85 ? 1.693 5.154 -10.656 1.00 92.00 85 ALA A O 1
ATOM 681 N N . PHE A 1 86 ? 1.528 4.267 -12.711 1.00 92.62 86 PHE A N 1
ATOM 682 C CA . PHE A 1 86 ? 0.483 3.303 -12.363 1.00 92.62 86 PHE A CA 1
ATOM 683 C C . PHE A 1 86 ? 0.933 2.354 -11.246 1.00 92.62 86 PHE A C 1
ATOM 685 O O . PHE A 1 86 ? 0.209 2.179 -10.265 1.00 92.62 86 PHE A O 1
ATOM 692 N N . HIS A 1 87 ? 2.136 1.784 -11.359 1.00 90.56 87 HIS A N 1
ATOM 693 C CA . HIS A 1 87 ? 2.701 0.886 -10.352 1.00 90.56 87 HIS A CA 1
ATOM 694 C C . HIS A 1 87 ? 2.823 1.570 -8.980 1.00 90.56 87 HIS A C 1
ATOM 696 O O . HIS A 1 87 ? 2.331 1.041 -7.979 1.00 90.56 87 HIS A O 1
ATOM 702 N N . LEU A 1 88 ? 3.409 2.773 -8.934 1.00 91.38 88 LEU A N 1
ATOM 703 C CA . LEU A 1 88 ? 3.570 3.556 -7.703 1.00 91.38 88 LEU A CA 1
ATOM 704 C C . LEU A 1 88 ? 2.208 3.899 -7.076 1.00 91.38 88 LEU A C 1
ATOM 706 O O . LEU A 1 88 ? 2.005 3.736 -5.868 1.00 91.38 88 LEU A O 1
ATOM 710 N N . LEU A 1 89 ? 1.245 4.341 -7.890 1.00 92.88 89 LEU A N 1
ATOM 711 C CA . LEU A 1 89 ? -0.100 4.685 -7.426 1.00 92.88 89 LEU A CA 1
ATOM 712 C C . LEU A 1 89 ? -0.834 3.469 -6.855 1.00 92.88 89 LEU A C 1
ATOM 714 O O . LEU A 1 89 ? -1.374 3.545 -5.751 1.00 92.88 89 LEU A O 1
ATOM 718 N N . ALA A 1 90 ? -0.837 2.352 -7.580 1.00 91.56 90 ALA A N 1
ATOM 719 C CA . ALA A 1 90 ? -1.575 1.153 -7.204 1.00 91.56 90 ALA A CA 1
ATOM 720 C C . ALA A 1 90 ? -1.014 0.480 -5.944 1.00 91.56 90 ALA A C 1
ATOM 722 O O . ALA A 1 90 ? -1.782 -0.007 -5.112 1.00 91.56 90 ALA A O 1
ATOM 723 N N . ILE A 1 91 ? 0.312 0.458 -5.786 1.00 89.25 91 ILE A N 1
ATOM 724 C CA . ILE A 1 91 ? 0.965 -0.290 -4.706 1.00 89.25 91 ILE A CA 1
ATOM 725 C C . ILE A 1 91 ? 1.188 0.561 -3.458 1.00 89.25 91 ILE A C 1
ATOM 727 O O . ILE A 1 91 ? 1.166 -0.003 -2.362 1.00 89.25 91 ILE A O 1
ATOM 731 N N . PHE A 1 92 ? 1.368 1.882 -3.592 1.00 91.50 92 PHE A N 1
ATOM 732 C CA . PHE A 1 92 ? 1.652 2.774 -2.466 1.00 91.50 92 PHE A CA 1
ATOM 733 C C . PHE A 1 92 ? 0.564 3.819 -2.205 1.00 91.50 92 PHE A C 1
ATOM 735 O O . PHE A 1 92 ? -0.073 3.789 -1.150 1.00 91.50 92 PHE A O 1
ATOM 742 N N . TYR A 1 93 ? 0.315 4.732 -3.146 1.00 92.81 93 TYR A N 1
ATOM 743 C CA . TYR A 1 93 ? -0.505 5.919 -2.866 1.00 92.81 93 TYR A CA 1
ATOM 744 C C . TYR A 1 93 ? -1.990 5.605 -2.649 1.00 92.81 93 TYR A C 1
ATOM 746 O O . TYR A 1 93 ? -2.580 6.113 -1.696 1.00 92.81 93 TYR A O 1
ATOM 754 N N . ILE A 1 94 ? -2.602 4.745 -3.470 1.00 93.19 94 ILE A N 1
ATOM 755 C CA . ILE A 1 94 ? -4.008 4.345 -3.296 1.00 93.19 94 ILE A CA 1
ATOM 756 C C . ILE A 1 94 ? -4.198 3.624 -1.948 1.00 93.19 94 ILE A C 1
ATOM 758 O O . ILE A 1 94 ? -5.052 4.052 -1.163 1.00 93.19 94 ILE A O 1
ATOM 762 N N . PRO A 1 95 ? -3.400 2.589 -1.603 1.00 91.94 95 PRO A N 1
ATOM 763 C CA . PRO A 1 95 ? -3.436 1.997 -0.271 1.00 91.94 95 PRO A CA 1
ATOM 764 C C . PRO A 1 95 ? -3.234 3.014 0.853 1.00 91.94 95 PRO A C 1
ATOM 766 O O . PRO A 1 95 ? -3.965 2.959 1.840 1.00 91.94 95 PRO A O 1
ATOM 769 N N . LEU A 1 96 ? -2.292 3.953 0.712 1.00 92.56 96 LEU A N 1
ATOM 770 C CA . LEU A 1 96 ? -2.016 4.983 1.714 1.00 92.56 96 LEU A CA 1
ATOM 771 C C . LEU A 1 96 ? -3.231 5.884 1.963 1.00 92.56 96 LEU A C 1
ATOM 773 O O . LEU A 1 96 ? -3.601 6.083 3.117 1.00 92.56 96 LEU A O 1
ATOM 777 N N . VAL A 1 97 ? -3.888 6.377 0.910 1.00 93.50 97 VAL A N 1
ATOM 778 C CA . VAL A 1 97 ? -5.091 7.219 1.031 1.00 93.50 97 VAL A CA 1
ATOM 779 C C . VAL A 1 97 ? -6.206 6.465 1.752 1.00 93.50 97 VAL A C 1
ATOM 781 O O . VAL A 1 97 ? -6.787 6.986 2.705 1.00 93.50 97 VAL A O 1
ATOM 784 N N . ILE A 1 98 ? -6.467 5.212 1.363 1.00 91.75 98 ILE A N 1
ATOM 785 C CA . ILE A 1 98 ? -7.496 4.391 2.016 1.00 91.75 98 ILE A CA 1
ATOM 786 C C . ILE A 1 98 ? -7.158 4.185 3.497 1.00 91.75 98 ILE A C 1
ATOM 788 O O . ILE A 1 98 ? -8.046 4.273 4.347 1.00 91.75 98 ILE A O 1
ATOM 792 N N . LEU A 1 99 ? -5.887 3.935 3.827 1.00 90.62 99 LEU A N 1
ATOM 793 C CA . LEU A 1 99 ? -5.433 3.809 5.210 1.00 90.62 99 LEU A CA 1
ATOM 794 C C . LEU A 1 99 ? -5.652 5.109 5.991 1.00 90.62 99 LEU A C 1
ATOM 796 O O . LEU A 1 99 ? -6.256 5.057 7.058 1.00 90.62 99 LEU A O 1
ATOM 800 N N . VAL A 1 100 ? -5.234 6.264 5.469 1.00 91.00 100 VAL A N 1
ATOM 801 C CA . VAL A 1 100 ? -5.422 7.562 6.139 1.00 91.00 100 VAL A CA 1
ATOM 802 C C . VAL A 1 100 ? -6.902 7.809 6.425 1.00 91.00 100 VAL A C 1
ATOM 804 O O . VAL A 1 100 ? -7.263 8.055 7.575 1.00 91.00 100 VAL A O 1
ATOM 807 N N . VAL A 1 101 ? -7.770 7.646 5.422 1.00 90.94 101 VAL A N 1
ATOM 808 C CA . VAL A 1 101 ? -9.221 7.813 5.590 1.00 90.94 101 VAL A CA 1
ATOM 809 C C . VAL A 1 101 ? -9.762 6.851 6.648 1.00 90.94 101 VAL A C 1
ATOM 811 O O . VAL A 1 101 ? -10.429 7.283 7.586 1.00 90.94 101 VAL A O 1
ATOM 814 N N . CYS A 1 102 ? -9.434 5.557 6.566 1.00 88.81 102 CYS A N 1
ATOM 815 C CA . CYS A 1 102 ? -9.891 4.572 7.550 1.00 88.81 102 CYS A CA 1
ATOM 816 C C . CYS A 1 102 ? -9.467 4.947 8.976 1.00 88.81 102 CYS A C 1
ATOM 818 O O . CYS A 1 102 ? -10.258 4.802 9.904 1.00 88.81 102 CYS A O 1
ATOM 820 N N . TYR A 1 103 ? -8.243 5.442 9.165 1.00 85.94 103 TYR A N 1
ATOM 821 C CA . TYR A 1 103 ? -7.727 5.784 10.489 1.00 85.94 103 TYR A CA 1
ATOM 822 C C . TYR A 1 103 ? -8.296 7.081 11.045 1.00 85.94 103 TYR A C 1
ATOM 824 O O . TYR A 1 103 ? -8.591 7.126 12.237 1.00 85.94 103 TYR A O 1
ATOM 832 N N . VAL A 1 104 ? -8.514 8.097 10.210 1.00 88.56 104 VAL A N 1
ATOM 833 C CA . VAL A 1 104 ? -9.224 9.316 10.622 1.00 88.56 104 VAL A CA 1
ATOM 834 C C . VAL A 1 104 ? -10.629 8.958 11.112 1.00 88.56 104 VAL A C 1
ATOM 836 O O . VAL A 1 104 ? -11.021 9.371 12.202 1.00 88.56 104 VAL A O 1
ATOM 839 N N . LEU A 1 105 ? -11.352 8.106 10.376 1.00 88.62 105 LEU A N 1
ATOM 840 C CA . LEU A 1 105 ? -12.684 7.642 10.777 1.00 88.62 105 LEU A CA 1
ATOM 841 C C . LEU A 1 105 ? -12.665 6.816 12.073 1.00 88.62 105 LEU A C 1
ATOM 843 O O . LEU A 1 105 ? -13.587 6.931 12.879 1.00 88.62 105 LEU A O 1
ATOM 847 N N . ILE A 1 106 ? -11.632 5.994 12.283 1.00 84.56 106 ILE A N 1
ATOM 848 C CA . ILE A 1 106 ? -11.434 5.231 13.524 1.00 84.56 106 ILE A CA 1
ATOM 849 C C . ILE A 1 106 ? -11.163 6.166 14.709 1.00 84.56 106 ILE A C 1
ATOM 851 O O . ILE A 1 106 ? -11.732 5.976 15.780 1.00 84.56 106 ILE A O 1
ATOM 855 N N . LEU A 1 107 ? -10.286 7.158 14.545 1.00 83.56 107 LEU A N 1
ATOM 856 C CA . LEU A 1 107 ? -9.944 8.098 15.614 1.00 83.56 107 LEU A CA 1
ATOM 857 C C . LEU A 1 107 ? -11.135 8.977 15.990 1.00 83.56 107 LEU A C 1
ATOM 859 O O . LEU A 1 107 ? -11.355 9.197 17.178 1.00 83.56 107 LEU A O 1
ATOM 863 N N . HIS A 1 108 ? -11.919 9.412 15.002 1.00 84.50 108 HIS A N 1
ATOM 864 C CA . HIS A 1 108 ? -13.161 10.142 15.235 1.00 84.50 108 HIS A CA 1
ATOM 865 C C . HIS A 1 108 ? -14.152 9.320 16.071 1.00 84.50 108 HIS A C 1
ATOM 867 O O . HIS A 1 108 ? -14.629 9.790 17.097 1.00 84.50 108 HIS A O 1
ATOM 873 N N . ASP A 1 109 ? -14.408 8.067 15.680 1.00 81.88 109 ASP A N 1
ATOM 874 C CA . ASP A 1 109 ? -15.300 7.144 16.401 1.00 81.88 109 ASP A CA 1
ATOM 875 C C . ASP A 1 109 ? -14.842 6.908 17.851 1.00 81.88 109 ASP A C 1
ATOM 877 O O . ASP A 1 109 ? -15.636 6.934 18.795 1.00 81.88 109 ASP A O 1
ATOM 881 N N . ILE A 1 110 ? -13.531 6.749 18.053 1.00 79.00 110 ILE A N 1
ATOM 882 C CA . ILE A 1 110 ? -12.949 6.607 19.389 1.00 79.00 110 ILE A CA 1
ATOM 883 C C . ILE A 1 110 ? -13.120 7.894 20.193 1.00 79.00 110 ILE A C 1
ATOM 885 O O . ILE A 1 110 ? -13.496 7.811 21.359 1.00 79.00 110 ILE A O 1
ATOM 889 N N . TYR A 1 111 ? -12.846 9.061 19.610 1.00 81.19 111 TYR A N 1
ATOM 890 C CA . TYR A 1 111 ? -12.978 10.349 20.290 1.00 81.19 111 TYR A CA 1
ATOM 891 C C . TYR A 1 111 ? -14.421 10.604 20.735 1.00 81.19 111 TYR A C 1
ATOM 893 O O . TYR A 1 111 ? -14.659 10.923 21.899 1.00 81.19 111 TYR A O 1
ATOM 901 N N . GLU A 1 112 ? -15.387 10.363 19.851 1.00 81.56 112 GLU A N 1
ATOM 902 C CA . GLU A 1 112 ? -16.811 10.498 20.150 1.00 81.56 112 GLU A CA 1
ATOM 903 C C . GLU A 1 112 ? -17.246 9.534 21.265 1.00 81.56 112 GLU A C 1
ATOM 905 O O . GLU A 1 112 ? -17.858 9.945 22.254 1.00 81.56 112 GLU A O 1
ATOM 910 N N . THR A 1 113 ? -16.817 8.270 21.183 1.00 73.75 113 THR A N 1
ATOM 911 C CA . THR A 1 113 ? -17.067 7.269 22.232 1.00 73.75 113 THR A CA 1
ATOM 912 C C . THR A 1 113 ? -16.445 7.681 23.573 1.00 73.75 113 THR A C 1
ATOM 914 O O . THR A 1 113 ? -17.004 7.410 24.637 1.00 73.75 113 THR A O 1
ATOM 917 N N . LEU A 1 114 ? -15.263 8.307 23.571 1.00 72.56 114 LEU A N 1
ATOM 918 C CA . LEU A 1 114 ? -14.621 8.801 24.791 1.00 72.56 114 LEU A CA 1
ATOM 919 C C . LEU A 1 114 ? -15.403 9.964 25.402 1.00 72.56 114 LEU A C 1
ATOM 921 O O . LEU A 1 114 ? -15.612 9.959 26.614 1.00 72.56 114 LEU A O 1
ATOM 925 N N . ASN A 1 115 ? -15.861 10.908 24.580 1.00 76.75 115 ASN A N 1
ATOM 926 C CA . ASN A 1 115 ? -16.604 12.075 25.041 1.00 76.75 115 ASN A CA 1
ATOM 927 C C . ASN A 1 115 ? -17.953 11.681 25.668 1.00 76.75 115 ASN A C 1
ATOM 929 O O . ASN A 1 115 ? -18.246 12.067 26.798 1.00 76.75 115 ASN A O 1
ATOM 933 N N . GLN A 1 116 ? -18.708 10.793 25.010 1.00 72.81 116 GLN A N 1
ATOM 934 C CA . GLN A 1 116 ? -19.978 10.273 25.538 1.00 72.81 116 GLN A CA 1
ATOM 935 C C . GLN A 1 116 ? -19.805 9.543 26.878 1.00 72.81 116 GLN A C 1
ATOM 937 O O . GLN A 1 116 ? -20.655 9.644 27.762 1.00 72.81 116 GLN A O 1
ATOM 942 N N . ASN A 1 117 ? -18.700 8.816 27.071 1.00 67.06 117 ASN A N 1
ATOM 943 C CA . ASN A 1 117 ? -18.423 8.135 28.338 1.00 67.06 117 ASN A CA 1
ATOM 944 C C . ASN A 1 117 ? -18.093 9.109 29.477 1.00 67.06 117 ASN A C 1
ATOM 946 O O . ASN A 1 117 ? -18.461 8.840 30.623 1.00 67.06 117 ASN A O 1
ATOM 950 N N . VAL A 1 118 ? -17.403 10.217 29.188 1.00 70.56 118 VAL A N 1
ATOM 951 C CA . VAL A 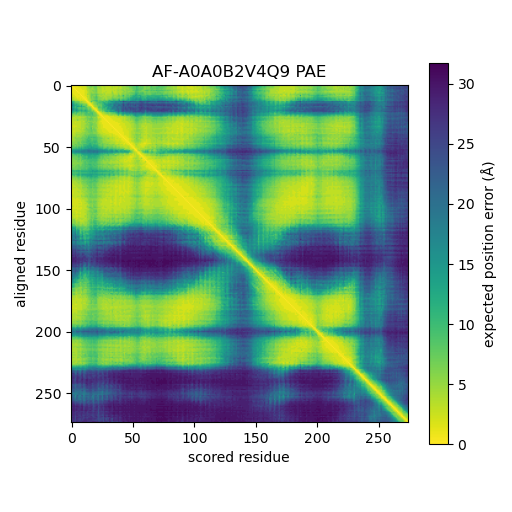1 118 ? -17.107 11.266 30.178 1.00 70.56 118 VAL A CA 1
ATOM 952 C C . VAL A 1 118 ? -18.401 11.945 30.622 1.00 70.56 118 VAL A C 1
ATOM 954 O O . VAL A 1 118 ? -18.643 12.062 31.822 1.00 70.56 118 VAL A O 1
ATOM 957 N N . GLU A 1 119 ? -19.265 12.289 29.669 1.00 69.69 119 GLU A N 1
ATOM 958 C CA . GLU A 1 119 ? -20.566 12.911 29.924 1.00 69.69 119 GLU A CA 1
ATOM 959 C C . GLU A 1 119 ? -21.538 11.959 30.646 1.00 69.69 119 GLU A C 1
ATOM 961 O O . GLU A 1 119 ? -22.160 12.314 31.643 1.00 69.69 119 GLU A O 1
ATOM 966 N N . THR A 1 120 ? -21.597 10.687 30.242 1.00 65.00 120 THR A N 1
ATOM 967 C CA . THR A 1 120 ? -22.419 9.679 30.936 1.00 65.00 120 THR A CA 1
ATOM 968 C C . THR A 1 120 ? -21.920 9.437 32.360 1.00 65.00 120 THR A C 1
ATOM 970 O O . THR A 1 120 ? -22.720 9.267 33.282 1.00 65.00 120 THR A O 1
ATOM 973 N N . SER A 1 121 ? -20.599 9.429 32.567 1.00 64.00 121 SER A N 1
ATOM 974 C CA . SER A 1 121 ? -20.021 9.274 33.902 1.00 64.00 121 SER A CA 1
ATOM 975 C C . SER A 1 121 ? -20.403 10.458 34.787 1.00 64.00 121 SER A C 1
ATOM 977 O O . SER A 1 121 ? -20.934 10.236 35.873 1.00 64.00 121 SER A O 1
ATOM 979 N N . SER A 1 122 ? -20.215 11.700 34.326 1.00 61.56 122 SER A N 1
ATOM 980 C CA . SER A 1 122 ? -20.537 12.909 35.100 1.00 61.56 122 SER A CA 1
ATOM 981 C C . SER A 1 122 ? -22.031 13.022 35.438 1.00 61.56 122 SER A C 1
ATOM 983 O O . SER A 1 122 ? -22.367 13.314 36.587 1.00 61.56 122 SER A O 1
ATOM 985 N N . VAL A 1 123 ? -22.930 12.693 34.503 1.00 65.00 123 VAL A N 1
ATOM 986 C CA . VAL A 1 123 ? -24.387 12.663 34.742 1.00 65.00 123 VAL A CA 1
ATOM 987 C C . VAL A 1 123 ? -24.763 11.588 35.764 1.00 65.00 123 VAL A C 1
ATOM 989 O O . VAL A 1 123 ? -25.597 11.823 36.639 1.00 65.00 123 VAL A O 1
ATOM 992 N N . VAL A 1 124 ? 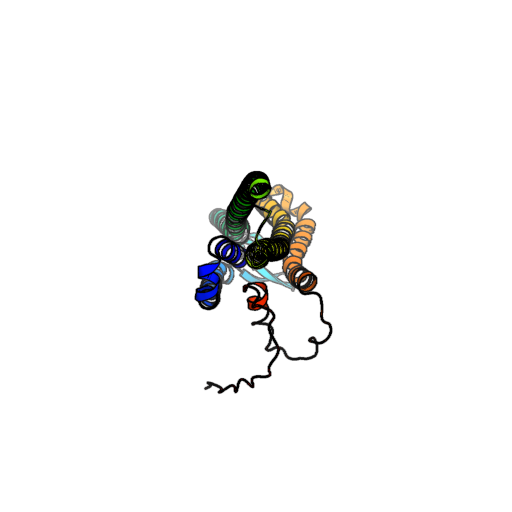-24.128 10.414 35.713 1.00 63.38 124 VAL A N 1
ATOM 993 C CA . VAL A 1 124 ? -24.339 9.360 36.715 1.00 63.38 124 VAL A CA 1
ATOM 994 C C . VAL A 1 124 ? -23.829 9.779 38.094 1.00 63.38 124 VAL A C 1
ATOM 996 O O . VAL A 1 124 ? -24.529 9.530 39.073 1.00 63.38 124 VAL A O 1
ATOM 999 N N . TYR A 1 125 ? -22.669 10.437 38.185 1.00 59.41 125 TYR A N 1
ATOM 1000 C CA . TYR A 1 125 ? -22.159 10.970 39.453 1.00 59.41 125 TYR A CA 1
ATOM 1001 C C . TYR A 1 125 ? -23.109 12.011 40.053 1.00 59.41 125 TYR A C 1
ATOM 1003 O O . TYR A 1 125 ? -23.382 11.953 41.251 1.00 59.41 125 TYR A O 1
ATOM 1011 N N . MET A 1 126 ? -23.668 12.898 39.225 1.00 58.38 126 MET A N 1
ATOM 1012 C CA . MET A 1 126 ? -24.648 13.897 39.664 1.00 58.38 126 MET A CA 1
ATOM 1013 C C . MET A 1 126 ? -25.984 13.268 40.085 1.00 58.38 126 MET A C 1
ATOM 1015 O O . MET A 1 126 ? -26.542 13.612 41.124 1.00 58.38 126 MET A O 1
ATOM 1019 N N . ALA A 1 127 ? -26.482 12.275 39.348 1.00 62.22 127 ALA A N 1
ATOM 1020 C CA . ALA A 1 127 ? -27.691 11.549 39.737 1.00 62.22 127 ALA A CA 1
ATOM 1021 C C . ALA A 1 127 ? -27.505 10.754 41.048 1.00 62.22 127 ALA A C 1
ATOM 1023 O O . ALA A 1 127 ? -28.453 10.591 41.819 1.00 62.22 127 ALA A O 1
ATOM 1024 N N . GLU A 1 128 ? -26.293 10.260 41.322 1.00 61.78 128 GLU A N 1
ATOM 1025 C CA . GLU A 1 128 ? -25.944 9.570 42.568 1.00 61.78 128 GLU A CA 1
ATOM 1026 C C . GLU A 1 128 ? -25.865 10.546 43.756 1.00 61.78 128 GLU A C 1
ATOM 1028 O O . GLU A 1 128 ? -26.413 10.241 44.816 1.00 61.78 128 GLU A O 1
ATOM 1033 N N . THR A 1 129 ? -25.274 11.740 43.599 1.00 58.56 129 THR A N 1
ATOM 1034 C CA . THR A 1 129 ? -25.237 12.765 44.662 1.00 58.56 129 THR A CA 1
ATOM 1035 C C . THR A 1 129 ? -26.627 13.297 45.003 1.00 58.56 129 THR A C 1
ATOM 1037 O O . THR A 1 129 ? -26.941 13.431 46.191 1.00 58.56 129 THR A O 1
ATOM 1040 N N . THR A 1 130 ? -27.505 13.499 44.015 1.00 58.72 130 THR A N 1
ATOM 1041 C CA . THR A 1 130 ? -28.920 13.861 44.238 1.00 58.72 130 THR A CA 1
ATOM 1042 C C . THR A 1 130 ? -29.724 12.717 44.884 1.00 58.72 130 THR A C 1
ATOM 1044 O O . THR A 1 130 ? -30.592 12.937 45.736 1.00 58.72 130 THR A O 1
ATOM 1047 N N . ARG A 1 131 ? -29.420 11.452 44.554 1.00 57.66 131 ARG A N 1
ATOM 1048 C CA . ARG A 1 131 ? -30.026 10.284 45.225 1.00 57.66 131 ARG A CA 1
ATOM 1049 C C . ARG A 1 131 ? -29.522 10.085 46.654 1.00 57.66 131 ARG A C 1
ATOM 1051 O O . ARG A 1 131 ? -30.300 9.701 47.521 1.00 57.66 131 ARG A O 1
ATOM 1058 N N . LEU A 1 132 ? -28.250 10.348 46.939 1.00 56.09 132 LEU A N 1
ATOM 1059 C CA . LEU A 1 132 ? -27.690 10.263 48.294 1.00 56.09 132 LEU A CA 1
ATOM 1060 C C . LEU A 1 132 ? -28.296 11.316 49.229 1.00 56.09 132 LEU A C 1
ATOM 1062 O O . LEU A 1 132 ? -28.560 11.014 50.394 1.00 56.09 132 LEU A O 1
ATOM 1066 N N . SER A 1 133 ? -28.572 12.515 48.715 1.00 54.19 133 SER A N 1
ATOM 1067 C CA . SER A 1 133 ? -29.218 13.591 49.475 1.00 54.19 133 SER A CA 1
ATOM 1068 C C . SER A 1 133 ? -30.704 13.311 49.750 1.00 54.19 133 SER A C 1
ATOM 1070 O O . SER A 1 133 ? -31.154 13.540 50.869 1.00 54.19 133 SER A O 1
ATOM 1072 N N . SER A 1 134 ? -31.441 12.694 48.819 1.00 51.81 134 SER A N 1
ATOM 1073 C CA . SER A 1 134 ? -32.839 12.265 49.048 1.00 51.81 134 SER A CA 1
ATOM 1074 C C . SER A 1 134 ? -32.972 10.989 49.901 1.00 51.81 134 SER A C 1
ATOM 1076 O O . SER A 1 134 ? -33.892 10.869 50.708 1.00 51.81 134 SER A O 1
ATOM 1078 N N . VAL A 1 135 ? -32.028 10.043 49.815 1.00 52.09 135 VAL A N 1
ATOM 1079 C CA . VAL A 1 135 ? -32.035 8.811 50.633 1.00 52.09 135 VAL A CA 1
ATOM 1080 C C . VAL A 1 135 ? -31.663 9.077 52.097 1.00 52.09 135 VAL A C 1
ATOM 1082 O O . VAL A 1 135 ? -32.112 8.332 52.970 1.00 52.09 135 VAL A O 1
ATOM 1085 N N . ARG A 1 136 ? -30.900 10.138 52.405 1.00 51.50 136 ARG A N 1
ATOM 1086 C CA . ARG A 1 136 ? -30.574 10.518 53.795 1.00 51.50 136 ARG A CA 1
ATOM 1087 C C . ARG A 1 136 ? -31.818 10.891 54.614 1.00 51.50 136 ARG A C 1
ATOM 1089 O O . ARG A 1 136 ? -31.782 10.748 55.828 1.00 51.50 136 ARG A O 1
ATOM 1096 N N . SER A 1 137 ? -32.917 11.266 53.955 1.00 47.56 137 SER A N 1
ATOM 1097 C CA . SER A 1 137 ? -34.194 11.595 54.602 1.00 47.56 137 SER A CA 1
ATOM 1098 C C . SER A 1 137 ? -35.104 10.372 54.858 1.00 47.56 137 SER A C 1
ATOM 1100 O O . SER A 1 137 ? -35.936 10.419 55.753 1.00 47.56 137 SER A O 1
ATOM 1102 N N . TYR A 1 138 ? -34.908 9.234 54.169 1.00 44.09 138 TYR A N 1
ATOM 1103 C CA . TYR A 1 138 ? -35.766 8.031 54.308 1.00 44.09 138 TYR A CA 1
ATOM 1104 C C . TYR A 1 138 ? -35.066 6.817 54.964 1.00 44.09 138 TYR A C 1
ATOM 1106 O O . TYR A 1 138 ? -35.673 5.776 55.224 1.00 44.09 138 TYR A O 1
ATOM 1114 N N . ARG A 1 139 ? -33.758 6.901 55.239 1.00 42.59 139 ARG A N 1
ATOM 1115 C CA . ARG A 1 139 ? -32.943 5.782 55.749 1.00 42.59 139 ARG A CA 1
ATOM 1116 C C . ARG A 1 139 ? -33.011 5.641 57.274 1.00 42.59 139 ARG A C 1
ATOM 1118 O O . ARG A 1 139 ? -31.967 5.615 57.918 1.00 42.59 139 ARG A O 1
ATOM 1125 N N . ASN A 1 140 ? -34.212 5.480 57.828 1.00 46.38 140 ASN A N 1
ATOM 1126 C CA . ASN A 1 140 ? -34.347 4.974 59.196 1.00 46.38 140 ASN A CA 1
ATOM 1127 C C . ASN A 1 140 ? -35.059 3.620 59.318 1.00 46.38 140 ASN A C 1
ATOM 1129 O O . ASN A 1 140 ? -35.119 3.129 60.431 1.00 46.38 140 ASN A O 1
ATOM 1133 N N . ASN A 1 141 ? -35.546 2.972 58.239 1.00 43.66 141 ASN A N 1
ATOM 1134 C CA . ASN A 1 141 ? -36.392 1.785 58.466 1.00 43.66 141 ASN A CA 1
ATOM 1135 C C . ASN A 1 141 ? -36.302 0.545 57.567 1.00 43.66 141 ASN A C 1
ATOM 1137 O O . ASN A 1 141 ? -37.066 -0.364 57.832 1.00 43.66 141 ASN A O 1
ATOM 1141 N N . ASN A 1 142 ? -35.403 0.389 56.584 1.00 46.22 142 ASN A N 1
ATOM 1142 C CA . ASN A 1 142 ? -35.253 -0.945 55.959 1.00 46.22 142 ASN A CA 1
ATOM 1143 C C . ASN A 1 142 ? -33.882 -1.185 55.304 1.00 46.22 142 ASN A C 1
ATOM 1145 O O . ASN A 1 142 ? -33.568 -0.669 54.228 1.00 46.22 142 ASN A O 1
ATOM 1149 N N . LYS A 1 143 ? -33.053 -2.003 55.970 1.00 44.41 143 LYS A N 1
ATOM 1150 C CA . LYS A 1 143 ? -31.807 -2.592 55.454 1.00 44.41 143 LYS A CA 1
ATOM 1151 C C . LYS A 1 143 ? -32.099 -4.008 54.942 1.00 44.41 143 LYS A C 1
ATOM 1153 O O . LYS A 1 143 ? -31.868 -4.972 55.652 1.00 44.41 143 LYS A O 1
ATOM 1158 N N . HIS A 1 144 ? -32.546 -4.144 53.702 1.00 42.31 144 HIS A N 1
ATOM 1159 C CA . HIS A 1 144 ? -32.239 -5.316 52.875 1.00 42.31 144 HIS A CA 1
ATOM 1160 C C . HIS A 1 144 ? -32.574 -4.975 51.417 1.00 42.31 144 HIS A C 1
ATOM 1162 O O . HIS A 1 144 ? -33.563 -4.308 51.150 1.00 42.31 144 HIS A O 1
ATOM 1168 N N . SER A 1 145 ? -31.738 -5.409 50.470 1.00 42.59 145 SER A N 1
ATOM 1169 C CA . SER A 1 145 ? -31.922 -5.232 49.013 1.00 42.59 145 SER A CA 1
ATOM 1170 C C . SER A 1 145 ? -31.470 -3.898 48.373 1.00 42.59 145 SER A C 1
ATOM 1172 O O . SER A 1 145 ? -32.201 -3.262 47.621 1.00 42.59 145 SER A O 1
ATOM 1174 N N . LYS A 1 146 ? -30.214 -3.468 48.595 1.00 48.06 146 LYS A N 1
ATOM 1175 C CA . LYS A 1 146 ? -29.551 -2.429 47.756 1.00 48.06 146 LYS A CA 1
ATOM 1176 C C . LYS A 1 146 ? -28.204 -2.850 47.138 1.00 48.06 146 LYS A C 1
ATOM 1178 O O . LYS A 1 146 ? -27.566 -2.045 46.471 1.00 48.06 146 LYS A O 1
ATOM 1183 N N . GLY A 1 147 ? -27.776 -4.104 47.313 1.00 45.72 147 GLY A N 1
ATOM 1184 C CA . GLY A 1 147 ? -26.464 -4.584 46.845 1.00 45.72 147 GLY A CA 1
ATOM 1185 C C . GLY A 1 147 ? -26.375 -4.980 45.361 1.00 45.72 147 GLY A C 1
ATOM 1186 O O . GLY A 1 147 ? -25.272 -5.114 44.842 1.00 45.72 147 GLY A O 1
ATOM 1187 N N . SER A 1 148 ? -27.504 -5.170 44.666 1.00 47.56 148 SER A N 1
ATOM 1188 C CA . SER A 1 148 ? -27.514 -5.776 43.319 1.00 47.56 148 SER A CA 1
ATOM 1189 C C . SER A 1 148 ? -27.296 -4.762 42.176 1.00 47.56 148 SER A C 1
ATOM 1191 O O . SER A 1 148 ? -26.491 -4.996 41.274 1.00 47.56 148 SER A O 1
ATOM 1193 N N . LEU A 1 149 ? -27.932 -3.583 42.239 1.00 48.09 149 LEU A N 1
ATOM 1194 C CA . LEU A 1 149 ? -27.916 -2.588 41.151 1.00 48.09 149 LEU A CA 1
ATOM 1195 C C . LEU A 1 149 ? -26.558 -1.870 40.994 1.00 48.09 149 LEU A C 1
ATOM 1197 O O . LEU A 1 149 ? -26.081 -1.667 39.877 1.00 48.09 149 LEU A O 1
ATOM 1201 N N . THR A 1 150 ? -25.907 -1.510 42.103 1.00 51.41 150 THR A N 1
ATOM 1202 C CA . THR A 1 150 ? -24.577 -0.871 42.110 1.00 51.41 150 THR A CA 1
ATOM 1203 C C . THR A 1 150 ? -23.474 -1.836 41.669 1.00 51.41 150 THR A C 1
ATOM 1205 O O . THR A 1 150 ? -22.537 -1.418 40.987 1.00 51.41 150 THR A O 1
ATOM 1208 N N . SER A 1 151 ? -23.615 -3.133 41.969 1.00 50.75 151 SER A N 1
ATOM 1209 C CA . SER A 1 151 ? -22.698 -4.203 41.541 1.00 50.75 151 SER A CA 1
ATOM 1210 C C . SER A 1 151 ? -22.769 -4.483 40.031 1.00 50.75 151 SER A C 1
ATOM 1212 O O . SER A 1 151 ? -21.739 -4.644 39.372 1.00 50.75 151 SER A O 1
ATOM 1214 N N . LEU A 1 152 ? -23.975 -4.471 39.447 1.00 54.44 152 LEU A N 1
ATOM 1215 C CA . LEU A 1 152 ? -24.183 -4.628 38.002 1.00 54.44 152 LEU A CA 1
ATOM 1216 C C . LEU A 1 152 ? -23.603 -3.452 37.201 1.00 54.44 152 LEU A C 1
ATOM 1218 O O . LEU A 1 152 ? -22.911 -3.674 36.209 1.00 54.44 152 LEU A O 1
ATOM 1222 N N . LYS A 1 153 ? -23.807 -2.212 37.666 1.00 53.50 153 LYS A N 1
ATOM 1223 C CA . LYS A 1 153 ? -23.327 -0.996 36.983 1.00 53.50 153 LYS A CA 1
ATOM 1224 C C . LYS A 1 153 ? -21.802 -0.819 37.060 1.00 53.50 153 LYS A C 1
ATOM 1226 O O . LYS A 1 153 ? -21.170 -0.406 36.091 1.00 53.50 153 LYS A O 1
ATOM 1231 N N . THR A 1 154 ? -21.176 -1.196 38.179 1.00 53.53 154 THR A N 1
ATOM 1232 C CA . THR A 1 154 ? -19.702 -1.232 38.282 1.00 53.53 154 THR A CA 1
ATOM 1233 C C . THR A 1 154 ? -19.087 -2.353 37.439 1.00 53.53 154 THR A C 1
ATOM 1235 O O . THR A 1 154 ? -18.003 -2.168 36.880 1.00 53.53 154 THR A O 1
ATOM 1238 N N . ARG A 1 155 ? -19.774 -3.495 37.277 1.00 53.06 155 ARG A N 1
ATOM 1239 C CA . ARG A 1 155 ? -19.353 -4.573 36.363 1.00 53.06 155 ARG A CA 1
ATOM 1240 C C . ARG A 1 155 ? -19.416 -4.167 34.889 1.00 53.06 155 ARG A C 1
ATOM 1242 O O . ARG A 1 155 ? -18.480 -4.488 34.158 1.00 53.06 155 ARG A O 1
ATOM 1249 N N . THR A 1 156 ? -20.456 -3.454 34.452 1.00 58.34 156 THR A N 1
ATOM 1250 C CA . THR A 1 156 ? -20.589 -3.009 33.052 1.00 58.34 156 THR A CA 1
ATOM 1251 C C . THR A 1 156 ? -19.566 -1.933 32.682 1.00 58.34 156 THR A C 1
ATOM 1253 O O . THR A 1 156 ? -18.934 -2.053 31.632 1.00 58.34 156 THR A O 1
ATOM 1256 N N . LEU A 1 157 ? -19.298 -0.962 33.567 1.00 59.31 157 LEU A N 1
ATOM 1257 C CA . LEU A 1 157 ? -18.235 0.042 33.378 1.00 59.31 157 LEU A CA 1
ATOM 1258 C C . LEU A 1 157 ? -16.840 -0.603 33.290 1.00 59.31 157 LEU A C 1
ATOM 1260 O O . LEU A 1 157 ? -16.090 -0.341 32.348 1.00 59.31 157 LEU A O 1
ATOM 1264 N N . ARG A 1 158 ? -16.510 -1.533 34.203 1.00 56.00 158 ARG A N 1
ATOM 1265 C CA . ARG A 1 158 ? -15.251 -2.306 34.125 1.00 56.00 158 ARG A CA 1
ATOM 1266 C C . ARG A 1 158 ? -15.161 -3.159 32.860 1.00 56.00 158 ARG A C 1
ATOM 1268 O O . ARG A 1 158 ? -14.066 -3.333 32.325 1.00 56.00 158 ARG A O 1
ATOM 1275 N N . GLY A 1 159 ? -16.280 -3.715 32.398 1.00 56.66 159 GLY A N 1
ATOM 1276 C CA . GLY A 1 159 ? -16.361 -4.478 31.152 1.00 56.66 159 GLY A CA 1
ATOM 1277 C C . GLY A 1 159 ? -16.047 -3.617 29.927 1.00 56.66 159 GLY A C 1
ATOM 1278 O O . GLY A 1 159 ? -15.201 -3.993 29.114 1.00 56.66 159 GLY A O 1
ATOM 1279 N N . GLN A 1 160 ? -16.649 -2.428 29.835 1.00 61.44 160 GLN A N 1
ATOM 1280 C CA . GLN A 1 160 ? -16.377 -1.478 28.755 1.00 61.44 160 GLN A CA 1
ATOM 1281 C C . GLN A 1 160 ? -14.936 -0.968 28.765 1.00 61.44 160 GLN A C 1
ATOM 1283 O O . GLN A 1 160 ? -14.315 -0.858 27.707 1.00 61.44 160 GLN A O 1
ATOM 1288 N N . GLU A 1 161 ? -14.352 -0.733 29.938 1.00 59.75 161 GLU A N 1
ATOM 1289 C CA . GLU A 1 161 ? -12.966 -0.281 30.027 1.00 59.75 161 GLU A CA 1
ATOM 1290 C C . GLU A 1 161 ? -11.958 -1.371 29.622 1.00 59.75 161 GLU A C 1
ATOM 1292 O O . GLU A 1 161 ? -10.965 -1.091 28.946 1.00 59.75 161 GLU A O 1
ATOM 1297 N N . ARG A 1 162 ? -12.233 -2.641 29.948 1.00 61.44 162 ARG A N 1
ATOM 1298 C CA . ARG A 1 162 ? -11.445 -3.788 29.463 1.00 61.44 162 ARG A CA 1
ATOM 1299 C C . ARG A 1 162 ? -11.550 -3.949 27.948 1.00 61.44 162 ARG A C 1
ATOM 1301 O O . ARG A 1 162 ? -10.524 -4.119 27.289 1.00 61.44 162 ARG A O 1
ATOM 1308 N N . LEU A 1 163 ? -12.759 -3.832 27.395 1.00 64.44 163 LEU A N 1
ATOM 1309 C CA . LEU A 1 163 ? -12.989 -3.857 25.950 1.00 64.44 163 LEU A CA 1
ATOM 1310 C C . LEU A 1 163 ? -12.254 -2.705 25.248 1.00 64.44 163 LEU A C 1
ATOM 1312 O O . LEU A 1 163 ? -11.590 -2.923 24.237 1.00 64.44 163 LEU A O 1
ATOM 1316 N N . ARG A 1 164 ? -12.294 -1.492 25.810 1.00 64.06 164 ARG A N 1
ATOM 1317 C CA . ARG A 1 164 ? -11.562 -0.317 25.312 1.00 64.06 164 ARG A CA 1
ATOM 1318 C C . ARG A 1 164 ? -10.049 -0.542 25.324 1.00 64.06 164 ARG A C 1
ATOM 1320 O O . ARG A 1 164 ? -9.388 -0.273 24.325 1.00 64.06 164 ARG A O 1
ATOM 1327 N N . ARG A 1 165 ? -9.490 -1.082 26.410 1.00 65.75 165 ARG A N 1
ATOM 1328 C CA . ARG A 1 165 ? -8.053 -1.410 26.496 1.00 65.75 165 ARG A CA 1
ATOM 1329 C C . ARG A 1 165 ? -7.647 -2.467 25.465 1.00 65.75 165 ARG A C 1
ATOM 1331 O O . ARG A 1 165 ? -6.603 -2.324 24.831 1.00 65.75 165 ARG A O 1
ATOM 1338 N N . ALA A 1 166 ? -8.485 -3.480 25.241 1.00 64.06 166 ALA A N 1
ATOM 1339 C CA . ALA A 1 166 ? -8.266 -4.478 24.196 1.00 64.06 166 ALA A CA 1
ATOM 1340 C C . ALA A 1 166 ? -8.306 -3.859 22.782 1.00 64.06 166 ALA A C 1
ATOM 1342 O O . ALA A 1 166 ? -7.409 -4.123 21.976 1.00 64.06 166 ALA A O 1
ATOM 1343 N N . LYS A 1 167 ? -9.274 -2.969 22.504 1.00 69.81 167 LYS A N 1
ATOM 1344 C CA . LYS A 1 167 ? -9.368 -2.201 21.247 1.00 69.81 167 LYS A CA 1
ATOM 1345 C C . LYS A 1 167 ? -8.109 -1.358 21.003 1.00 69.81 167 LYS A C 1
ATOM 1347 O O . LYS A 1 167 ? -7.520 -1.450 19.930 1.00 69.81 167 LYS A O 1
ATOM 1352 N N . VAL A 1 168 ? -7.640 -0.613 22.008 1.00 72.06 168 VAL A N 1
ATOM 1353 C CA . VAL A 1 168 ? -6.420 0.216 21.911 1.00 72.06 168 VAL A CA 1
ATOM 1354 C C . VAL A 1 168 ? -5.172 -0.637 21.674 1.00 72.06 168 VAL A C 1
ATOM 1356 O O . VAL A 1 168 ? -4.367 -0.3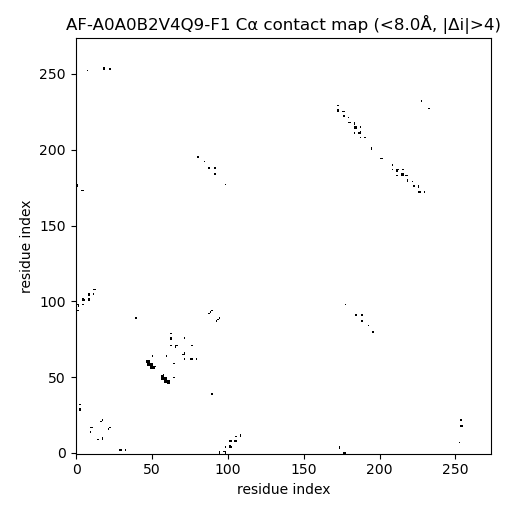05 20.803 1.00 72.06 168 VAL A O 1
ATOM 1359 N N . LYS A 1 169 ? -5.016 -1.763 22.388 1.00 72.12 169 LYS A N 1
ATOM 1360 C CA . LYS A 1 169 ? -3.886 -2.682 22.167 1.00 72.12 169 LYS A CA 1
ATOM 1361 C C . 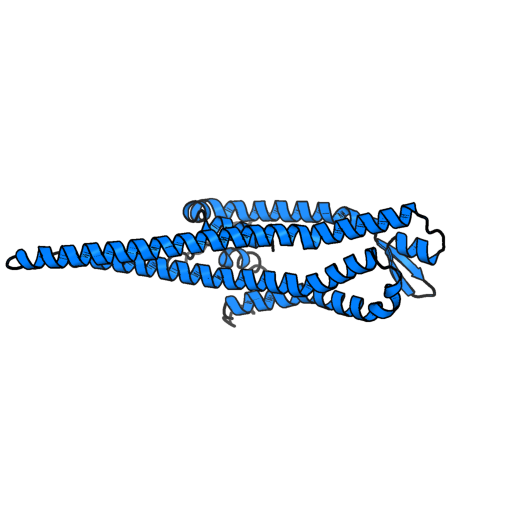LYS A 1 169 ? -3.866 -3.164 20.722 1.00 72.12 169 LYS A C 1
ATOM 1363 O O . LYS A 1 169 ? -2.824 -3.108 20.082 1.00 72.12 169 LYS A O 1
ATOM 1368 N N . SER A 1 170 ? -5.015 -3.596 20.211 1.00 69.94 170 SER A N 1
ATOM 1369 C CA . SER A 1 170 ? -5.144 -4.060 18.836 1.00 69.94 170 SER A CA 1
ATOM 1370 C C . SER A 1 170 ? -4.879 -2.959 17.802 1.00 69.94 170 SER A C 1
ATOM 1372 O O . SER A 1 170 ? -4.274 -3.242 16.769 1.00 69.94 170 SER A O 1
ATOM 1374 N N . LEU A 1 171 ? -5.311 -1.723 18.064 1.00 76.62 171 LEU A N 1
ATOM 1375 C CA . LEU A 1 171 ? -5.062 -0.578 17.187 1.00 76.62 171 LEU A CA 1
ATOM 1376 C C . LEU A 1 171 ? -3.579 -0.231 17.115 1.00 76.62 171 LEU A C 1
ATOM 1378 O O . LEU A 1 171 ? -3.073 0.003 16.020 1.00 76.62 171 LEU A O 1
ATOM 1382 N N . ARG A 1 172 ? -2.866 -0.295 18.246 1.00 82.62 172 ARG A N 1
ATOM 1383 C CA . ARG A 1 172 ? -1.413 -0.082 18.300 1.00 82.62 172 ARG A CA 1
ATOM 1384 C C . ARG A 1 172 ? -0.666 -1.007 17.339 1.00 82.62 172 ARG A C 1
ATOM 1386 O O . ARG A 1 172 ? 0.223 -0.543 16.639 1.00 82.62 172 ARG A O 1
ATOM 1393 N N . ILE A 1 173 ? -1.051 -2.284 17.257 1.00 81.81 173 ILE A N 1
ATOM 1394 C CA . ILE A 1 173 ? -0.450 -3.246 16.310 1.00 81.81 173 ILE A CA 1
ATOM 1395 C C . ILE A 1 173 ? -0.654 -2.774 14.875 1.00 81.81 173 ILE A C 1
ATOM 1397 O O . ILE A 1 173 ? 0.284 -2.711 14.090 1.00 81.81 173 ILE A O 1
ATOM 1401 N N . THR A 1 174 ? -1.894 -2.430 14.535 1.00 83.25 174 THR A N 1
ATOM 1402 C CA . THR A 1 174 ? -2.234 -2.031 13.169 1.00 83.25 174 THR A CA 1
ATOM 1403 C C . THR A 1 174 ? -1.598 -0.696 12.775 1.00 83.25 174 THR A C 1
ATOM 1405 O O . THR A 1 174 ? -1.178 -0.549 11.635 1.00 83.25 174 THR A O 1
ATOM 1408 N N . LEU A 1 175 ? -1.426 0.229 13.725 1.00 84.50 175 LEU A N 1
ATOM 1409 C CA . LEU A 1 175 ? -0.685 1.474 13.526 1.00 84.50 175 LEU A CA 1
ATOM 1410 C C . LEU A 1 175 ? 0.802 1.195 13.277 1.00 84.50 175 LEU A C 1
ATOM 1412 O O . LEU A 1 175 ? 1.368 1.765 12.352 1.00 84.50 175 LEU A O 1
ATOM 1416 N N . LEU A 1 176 ? 1.418 0.279 14.035 1.00 86.81 176 LEU A N 1
ATOM 1417 C CA . LEU A 1 176 ? 2.806 -0.135 13.800 1.00 86.81 176 LEU A CA 1
ATOM 1418 C C . LEU A 1 176 ? 2.993 -0.736 12.400 1.00 86.81 176 LEU A C 1
ATOM 1420 O O . LEU A 1 176 ? 3.950 -0.379 11.725 1.00 86.81 176 LEU A O 1
ATOM 1424 N N . LEU A 1 177 ? 2.064 -1.579 11.933 1.00 86.44 177 LEU A N 1
ATOM 1425 C CA . LEU A 1 177 ? 2.111 -2.133 10.571 1.00 86.44 177 LEU A CA 1
ATOM 1426 C C . LEU A 1 177 ? 2.073 -1.039 9.495 1.00 86.44 177 LEU A C 1
ATOM 1428 O O . LEU A 1 177 ? 2.777 -1.133 8.493 1.00 86.44 177 LEU A O 1
ATOM 1432 N N . ILE A 1 178 ? 1.259 -0.001 9.694 1.00 88.44 178 ILE A N 1
ATOM 1433 C CA . ILE A 1 178 ? 1.145 1.116 8.747 1.00 88.44 178 ILE A CA 1
ATOM 1434 C C . ILE A 1 178 ? 2.383 1.994 8.790 1.00 88.44 178 ILE A C 1
ATOM 1436 O O . ILE A 1 178 ? 2.897 2.358 7.740 1.00 88.44 178 ILE A O 1
ATOM 1440 N N . LEU A 1 179 ? 2.885 2.301 9.985 1.00 89.81 179 LEU A N 1
ATOM 1441 C CA . LEU A 1 179 ? 4.099 3.087 10.146 1.00 89.81 179 LEU A CA 1
ATOM 1442 C C . LEU A 1 179 ? 5.287 2.393 9.475 1.00 89.81 179 LEU A C 1
ATOM 1444 O O . LEU A 1 179 ? 6.010 3.024 8.714 1.00 89.81 179 LEU A O 1
ATOM 1448 N N . THR A 1 180 ? 5.454 1.086 9.695 1.00 91.00 180 THR A N 1
ATOM 1449 C CA . THR A 1 180 ? 6.480 0.290 9.013 1.00 91.00 180 THR A CA 1
ATOM 1450 C C . THR A 1 180 ? 6.306 0.330 7.501 1.00 91.00 180 THR A C 1
ATOM 1452 O O . THR A 1 180 ? 7.283 0.553 6.791 1.00 91.00 180 THR A O 1
ATOM 1455 N N . TYR A 1 181 ? 5.081 0.163 7.002 1.00 91.06 181 TYR A N 1
ATOM 1456 C CA . TYR A 1 181 ? 4.800 0.246 5.573 1.00 91.06 181 TYR A CA 1
ATOM 1457 C C . TYR A 1 181 ? 5.179 1.616 4.989 1.00 91.06 181 TYR A C 1
ATOM 1459 O O . TYR A 1 181 ? 5.875 1.670 3.983 1.00 91.06 181 TYR A O 1
ATOM 1467 N N . VAL A 1 182 ? 4.816 2.721 5.649 1.00 91.81 182 VAL A N 1
ATOM 1468 C CA . VAL A 1 182 ? 5.193 4.074 5.210 1.00 91.81 182 VAL A CA 1
ATOM 1469 C C . VAL A 1 182 ? 6.708 4.257 5.248 1.00 91.81 182 VAL A C 1
ATOM 1471 O O . VAL A 1 182 ? 7.279 4.671 4.252 1.00 91.81 182 VAL A O 1
ATOM 1474 N N . ILE A 1 183 ? 7.385 3.902 6.341 1.00 91.44 183 ILE A N 1
ATOM 1475 C CA . ILE A 1 183 ? 8.840 4.092 6.472 1.00 91.44 183 ILE A CA 1
ATOM 1476 C C . ILE A 1 183 ? 9.620 3.285 5.425 1.00 91.44 183 ILE A C 1
ATOM 1478 O O . ILE A 1 183 ? 10.616 3.769 4.898 1.00 91.44 183 ILE A O 1
ATOM 1482 N N . THR A 1 184 ? 9.179 2.064 5.120 1.00 91.44 184 THR A N 1
ATOM 1483 C CA . THR A 1 184 ? 9.879 1.182 4.171 1.00 91.44 184 THR A CA 1
ATOM 1484 C C . THR A 1 184 ? 9.600 1.530 2.711 1.00 91.44 184 THR A C 1
ATOM 1486 O O . THR A 1 184 ? 10.490 1.373 1.882 1.00 91.44 184 THR A O 1
ATOM 1489 N N . TRP A 1 185 ? 8.402 2.028 2.383 1.00 91.81 185 TRP A N 1
ATOM 1490 C CA . TRP A 1 185 ? 8.010 2.324 1.000 1.00 91.81 185 TRP A CA 1
ATOM 1491 C C . TRP A 1 185 ? 8.180 3.793 0.605 1.00 91.81 185 TRP A C 1
ATOM 1493 O O . TRP A 1 185 ? 8.590 4.070 -0.521 1.00 91.81 185 TRP A O 1
ATOM 1503 N N . LEU A 1 186 ? 7.892 4.744 1.497 1.00 92.88 186 LEU A N 1
ATOM 1504 C CA . LEU A 1 186 ? 7.906 6.179 1.195 1.00 92.88 186 LEU A CA 1
ATOM 1505 C C . LEU A 1 186 ? 9.223 6.677 0.575 1.00 92.88 186 LEU A C 1
ATOM 1507 O O . LEU A 1 186 ? 9.133 7.358 -0.445 1.00 92.88 186 LEU A O 1
ATOM 1511 N N . PRO A 1 187 ? 10.422 6.363 1.110 1.00 91.62 187 PRO A N 1
ATOM 1512 C CA . PRO A 1 187 ? 11.652 6.930 0.562 1.00 91.62 187 PRO A CA 1
ATOM 1513 C C . PRO A 1 187 ? 11.921 6.439 -0.867 1.00 91.62 187 PRO A C 1
ATOM 1515 O O . PRO A 1 187 ? 12.278 7.240 -1.727 1.00 91.62 187 PRO A O 1
ATOM 1518 N N . TYR A 1 188 ? 11.664 5.156 -1.150 1.00 90.56 188 TYR A N 1
ATOM 1519 C CA . TYR A 1 188 ? 11.770 4.601 -2.502 1.00 90.56 188 TYR A CA 1
ATOM 1520 C C . TYR A 1 188 ? 10.763 5.238 -3.468 1.00 90.56 188 TYR A C 1
ATOM 1522 O O . TYR A 1 188 ? 11.127 5.624 -4.578 1.00 90.56 188 TYR A O 1
ATOM 1530 N N . ASN A 1 189 ? 9.499 5.371 -3.051 1.00 90.69 189 ASN A N 1
ATOM 1531 C CA . ASN A 1 189 ? 8.436 5.906 -3.907 1.00 90.69 189 ASN A CA 1
ATOM 1532 C C . ASN A 1 189 ? 8.645 7.391 -4.205 1.00 90.69 189 ASN A C 1
ATOM 1534 O O . ASN A 1 189 ? 8.469 7.810 -5.345 1.00 90.69 189 ASN A O 1
ATOM 1538 N N . PHE A 1 190 ? 9.059 8.170 -3.203 1.00 90.06 190 PHE A N 1
ATOM 1539 C CA . PHE A 1 190 ? 9.380 9.583 -3.374 1.00 90.06 190 PHE A CA 1
ATOM 1540 C C . PHE A 1 190 ? 10.546 9.770 -4.348 1.00 90.06 190 PHE A C 1
ATOM 1542 O O . PHE A 1 190 ? 10.443 10.566 -5.279 1.00 90.06 190 PHE A O 1
ATOM 1549 N N . LEU A 1 191 ? 11.615 8.982 -4.188 1.00 88.00 191 LEU A N 1
ATOM 1550 C CA . LEU A 1 191 ? 12.756 9.021 -5.097 1.00 88.00 191 LEU A CA 1
ATOM 1551 C C . LEU A 1 191 ? 12.368 8.591 -6.517 1.00 88.00 191 LEU A C 1
ATOM 1553 O O . LEU A 1 191 ? 12.744 9.248 -7.479 1.00 88.00 191 LEU A O 1
ATOM 1557 N N . SER A 1 192 ? 11.563 7.536 -6.657 1.00 86.88 192 SER A N 1
ATOM 1558 C CA . SER A 1 192 ? 11.081 7.058 -7.961 1.00 86.88 192 SER A CA 1
ATOM 1559 C C . SER A 1 192 ? 10.242 8.114 -8.687 1.00 86.88 192 SER A C 1
ATOM 1561 O O . SER A 1 192 ? 10.414 8.317 -9.886 1.00 86.88 192 SER A O 1
ATOM 1563 N N . TRP A 1 193 ? 9.381 8.836 -7.962 1.00 87.38 193 TRP A N 1
ATOM 1564 C CA . TRP A 1 193 ? 8.628 9.970 -8.506 1.00 87.38 193 TRP A CA 1
ATOM 1565 C C . TRP A 1 193 ? 9.540 11.131 -8.912 1.00 87.38 193 TRP A C 1
ATOM 1567 O O . TRP A 1 193 ? 9.361 11.719 -9.976 1.00 87.38 193 TRP A O 1
ATOM 1577 N N . TRP A 1 194 ? 10.538 11.447 -8.085 1.00 86.12 194 TRP A N 1
ATOM 1578 C CA . TRP A 1 194 ? 11.509 12.502 -8.369 1.00 86.12 194 TRP A CA 1
ATOM 1579 C C . TRP A 1 194 ? 12.323 12.212 -9.636 1.00 86.12 194 TRP A C 1
ATOM 1581 O O . TRP A 1 194 ? 12.481 13.084 -10.489 1.00 86.12 194 TRP A O 1
ATOM 1591 N N . LEU A 1 195 ? 12.767 10.965 -9.807 1.00 81.88 195 LEU A N 1
ATOM 1592 C CA . LEU A 1 195 ? 13.519 10.511 -10.982 1.00 81.88 195 LEU A CA 1
ATOM 1593 C C . LEU A 1 195 ? 12.694 10.544 -12.273 1.00 81.88 195 LEU A C 1
ATOM 1595 O O . LEU A 1 195 ? 13.256 10.683 -13.356 1.00 81.88 195 LEU A O 1
ATOM 1599 N N . MET A 1 196 ? 11.364 10.453 -12.184 1.00 79.94 196 MET A N 1
ATOM 1600 C CA . MET A 1 196 ? 10.503 10.648 -13.353 1.00 79.94 196 MET A CA 1
ATOM 1601 C C . MET A 1 196 ? 10.481 12.099 -13.853 1.00 79.94 196 MET A C 1
ATOM 1603 O O . MET A 1 196 ? 10.208 12.321 -15.035 1.00 79.94 196 MET A O 1
ATOM 1607 N N . ILE A 1 197 ? 10.742 13.065 -12.967 1.00 81.00 197 ILE A N 1
ATOM 1608 C CA . ILE A 1 197 ? 10.728 14.505 -13.258 1.00 81.00 197 ILE A CA 1
ATOM 1609 C C . ILE A 1 197 ? 12.133 15.005 -13.628 1.00 81.00 197 ILE A C 1
ATOM 1611 O O . ILE A 1 197 ? 12.260 15.820 -14.537 1.00 81.00 197 ILE A O 1
ATOM 1615 N N . SER A 1 198 ? 13.182 14.507 -12.961 1.00 73.88 198 SER A N 1
ATOM 1616 C CA . SER A 1 198 ? 14.579 14.898 -13.192 1.00 73.88 198 SER A CA 1
ATOM 1617 C C . SER A 1 198 ? 15.444 13.691 -13.568 1.00 73.88 198 SER A C 1
ATOM 1619 O O . SER A 1 198 ? 15.874 12.918 -12.710 1.00 73.88 198 SER A O 1
ATOM 1621 N N . THR A 1 199 ? 15.710 13.531 -14.865 1.00 64.56 199 THR A N 1
ATOM 1622 C CA . THR A 1 199 ? 16.487 12.416 -15.438 1.00 64.56 199 THR A CA 1
ATOM 1623 C C . THR A 1 199 ? 18.003 12.539 -15.241 1.00 64.56 199 THR A C 1
ATOM 1625 O O . THR A 1 199 ? 18.705 11.531 -15.279 1.00 64.56 199 THR A O 1
ATOM 1628 N N . GLU A 1 200 ? 18.520 13.742 -14.979 1.00 63.72 200 GLU A N 1
ATOM 1629 C CA . GLU A 1 200 ? 19.966 14.025 -14.885 1.00 63.72 200 GLU A CA 1
ATOM 1630 C C . GLU A 1 200 ? 20.631 13.445 -13.618 1.00 63.72 200 GLU A C 1
ATOM 1632 O O . GLU A 1 200 ? 21.834 13.195 -13.594 1.00 63.72 200 GLU A O 1
ATOM 1637 N N . SER A 1 201 ? 19.868 13.175 -12.552 1.00 61.06 201 SER A N 1
ATOM 1638 C CA . SER A 1 201 ? 20.416 12.733 -11.254 1.00 61.06 201 SER A CA 1
ATOM 1639 C C . SER A 1 201 ? 20.521 11.210 -11.079 1.00 61.06 201 SER A C 1
ATOM 1641 O O . SER A 1 201 ? 20.872 10.743 -9.999 1.00 61.06 201 SER A O 1
ATOM 1643 N N . TYR A 1 202 ? 20.217 10.409 -12.105 1.00 63.34 202 TYR A N 1
ATOM 1644 C CA . TYR A 1 202 ? 20.057 8.956 -11.951 1.00 63.34 202 TYR A CA 1
ATOM 1645 C C . TYR A 1 202 ? 21.353 8.223 -11.554 1.00 63.34 202 TYR A C 1
ATOM 1647 O O . TYR A 1 202 ? 21.331 7.372 -10.667 1.00 63.34 202 TYR A O 1
ATOM 1655 N N . ARG A 1 203 ? 22.497 8.572 -12.162 1.00 64.12 203 ARG A N 1
ATOM 1656 C CA . ARG A 1 203 ? 23.761 7.830 -11.970 1.00 64.12 203 ARG A CA 1
ATOM 1657 C C . ARG A 1 203 ? 24.391 7.989 -10.586 1.00 64.12 203 ARG A C 1
ATOM 1659 O O . ARG A 1 203 ? 25.059 7.073 -10.132 1.00 64.12 203 ARG A O 1
ATOM 1666 N N . SER A 1 204 ? 24.193 9.121 -9.911 1.00 74.19 204 SER A N 1
ATOM 1667 C CA . SER A 1 204 ? 24.728 9.337 -8.556 1.00 74.19 204 SER A CA 1
ATOM 1668 C C . SER A 1 204 ? 23.840 8.748 -7.457 1.00 74.19 204 SER A C 1
ATOM 1670 O O . SER A 1 204 ? 24.269 8.649 -6.310 1.00 74.19 204 SER A O 1
ATOM 1672 N N . LEU A 1 205 ? 22.606 8.362 -7.793 1.00 80.00 205 LEU A N 1
ATOM 1673 C CA . LEU A 1 205 ? 21.609 7.854 -6.850 1.00 80.00 205 LEU A CA 1
ATOM 1674 C C . LEU A 1 205 ? 21.399 6.339 -6.951 1.00 80.00 205 LEU A C 1
ATOM 1676 O O . LEU A 1 205 ? 20.583 5.803 -6.204 1.00 80.00 205 LEU A O 1
ATOM 1680 N N . GLU A 1 206 ? 22.123 5.639 -7.826 1.00 79.00 206 GLU A N 1
ATOM 1681 C CA . GLU A 1 206 ? 21.946 4.199 -8.044 1.00 79.00 206 GLU A CA 1
ATOM 1682 C C . GLU A 1 206 ? 22.167 3.389 -6.750 1.00 79.00 206 GLU A C 1
ATOM 1684 O O . GLU A 1 206 ? 21.299 2.605 -6.358 1.00 79.00 206 GLU A O 1
ATOM 1689 N N . ASP A 1 207 ? 23.241 3.676 -6.005 1.00 84.31 207 ASP A N 1
ATOM 1690 C CA . ASP A 1 207 ? 23.535 3.046 -4.705 1.00 84.31 207 ASP A CA 1
ATOM 1691 C C . ASP A 1 207 ? 22.413 3.268 -3.680 1.00 84.31 207 ASP A C 1
ATOM 1693 O O . ASP A 1 207 ? 22.026 2.362 -2.933 1.00 84.31 207 ASP A O 1
ATOM 1697 N N . VAL A 1 208 ? 21.842 4.476 -3.671 1.00 87.19 208 VAL A N 1
ATOM 1698 C CA . VAL A 1 208 ? 20.724 4.830 -2.792 1.00 87.19 208 VAL A CA 1
ATOM 1699 C C . VAL A 1 208 ? 19.475 4.051 -3.198 1.00 87.19 208 VAL A C 1
ATOM 1701 O O . VAL A 1 208 ? 18.798 3.501 -2.333 1.00 87.19 208 VAL A O 1
ATOM 1704 N N . ILE A 1 209 ? 19.177 3.938 -4.495 1.00 85.94 209 ILE A N 1
ATOM 1705 C CA . ILE A 1 209 ? 18.028 3.175 -5.004 1.00 85.94 209 ILE A CA 1
ATOM 1706 C C . ILE A 1 209 ? 18.138 1.700 -4.603 1.00 85.94 209 ILE A C 1
ATOM 1708 O O . ILE A 1 209 ? 17.153 1.132 -4.124 1.00 85.94 209 ILE A O 1
ATOM 1712 N N . TYR A 1 210 ? 19.315 1.079 -4.735 1.00 86.31 210 TYR A N 1
ATOM 1713 C CA . TYR A 1 210 ? 19.524 -0.301 -4.283 1.00 86.31 210 TYR A CA 1
ATOM 1714 C C . TYR A 1 210 ? 19.290 -0.453 -2.777 1.00 86.31 210 TYR A C 1
ATOM 1716 O O . TYR A 1 210 ? 18.568 -1.360 -2.355 1.00 86.31 210 TYR A O 1
ATOM 1724 N N . PHE A 1 211 ? 19.824 0.459 -1.961 1.00 89.69 211 PHE A N 1
ATOM 1725 C CA . PHE A 1 211 ? 19.586 0.454 -0.518 1.00 89.69 211 PHE A CA 1
ATOM 1726 C C . PHE A 1 211 ? 18.094 0.605 -0.167 1.00 89.69 211 PHE A C 1
ATOM 1728 O O . PHE A 1 211 ? 17.568 -0.115 0.686 1.00 89.69 211 PHE A O 1
ATOM 1735 N N . LEU A 1 212 ? 17.380 1.500 -0.853 1.00 90.44 212 LEU A N 1
ATOM 1736 C CA . LEU A 1 212 ? 15.945 1.706 -0.656 1.00 90.44 212 LEU A CA 1
ATOM 1737 C C . LEU A 1 212 ? 15.115 0.485 -1.086 1.00 90.44 212 LEU A C 1
ATOM 1739 O O . LEU A 1 212 ? 14.163 0.124 -0.395 1.00 90.44 212 LEU A O 1
ATOM 1743 N N . ASN A 1 213 ? 15.499 -0.207 -2.161 1.00 87.81 213 ASN A N 1
ATOM 1744 C CA . ASN A 1 213 ? 14.877 -1.475 -2.551 1.00 87.81 213 ASN A CA 1
ATOM 1745 C C . ASN A 1 213 ? 15.042 -2.546 -1.460 1.00 87.81 213 ASN A C 1
ATOM 1747 O O . ASN A 1 213 ? 14.089 -3.264 -1.146 1.00 87.81 213 ASN A O 1
ATOM 1751 N N . CYS A 1 214 ? 16.207 -2.615 -0.808 1.00 89.19 214 CYS A N 1
ATOM 1752 C CA . CYS A 1 214 ? 16.405 -3.500 0.342 1.00 89.19 214 CYS A CA 1
ATOM 1753 C C . CYS A 1 214 ? 15.445 -3.165 1.498 1.00 89.19 214 CYS A C 1
ATOM 1755 O O . CYS A 1 214 ? 14.876 -4.078 2.101 1.00 89.19 214 CYS A O 1
ATOM 1757 N N . LEU A 1 215 ? 15.193 -1.880 1.782 1.00 90.50 215 LEU A N 1
ATOM 1758 C CA . LEU A 1 215 ? 14.212 -1.466 2.798 1.00 90.50 215 LEU A CA 1
ATOM 1759 C C . LEU A 1 215 ? 12.787 -1.925 2.466 1.00 90.50 215 LEU A C 1
ATOM 1761 O O . LEU A 1 215 ? 12.068 -2.381 3.359 1.00 90.50 215 LEU A O 1
ATOM 1765 N N . VAL A 1 216 ? 12.391 -1.862 1.193 1.00 90.12 216 VAL A N 1
ATOM 1766 C CA . VAL A 1 216 ? 11.087 -2.362 0.736 1.00 90.12 216 VAL A CA 1
ATOM 1767 C C . VAL A 1 216 ? 10.957 -3.867 0.997 1.00 90.12 216 VAL A C 1
ATOM 1769 O O . VAL A 1 216 ? 9.931 -4.316 1.514 1.00 90.12 216 VAL A O 1
ATOM 1772 N N . VAL A 1 217 ? 12.003 -4.652 0.723 1.00 89.94 217 VAL A N 1
ATOM 1773 C CA . VAL A 1 217 ? 12.020 -6.105 0.986 1.00 89.94 217 VAL A CA 1
ATOM 1774 C C . VAL A 1 217 ? 11.978 -6.409 2.491 1.00 89.94 217 VAL A C 1
ATOM 1776 O O . VAL A 1 217 ? 11.276 -7.331 2.924 1.00 89.94 217 VAL A O 1
ATOM 1779 N N . LEU A 1 218 ? 12.651 -5.597 3.316 1.00 88.81 218 LEU A N 1
ATOM 1780 C CA . LEU A 1 218 ? 12.653 -5.739 4.777 1.00 88.81 218 LEU A CA 1
ATOM 1781 C C . LEU A 1 218 ? 11.258 -5.586 5.405 1.00 88.81 218 LEU A C 1
ATOM 1783 O O . LEU A 1 218 ? 11.009 -6.164 6.465 1.00 88.81 218 LEU A O 1
ATOM 1787 N N . ASN A 1 219 ? 10.311 -4.907 4.749 1.00 87.75 219 ASN A N 1
ATOM 1788 C CA . ASN A 1 219 ? 8.917 -4.817 5.201 1.00 87.75 219 ASN A CA 1
ATOM 1789 C C . ASN A 1 219 ? 8.303 -6.202 5.498 1.00 87.75 219 ASN A C 1
ATOM 1791 O O . ASN A 1 219 ? 7.637 -6.400 6.517 1.00 87.75 219 ASN A O 1
ATOM 1795 N N . SER A 1 220 ? 8.578 -7.197 4.648 1.00 87.94 220 SER A N 1
ATOM 1796 C CA . SER A 1 220 ? 8.089 -8.571 4.830 1.00 87.94 220 SER A CA 1
ATOM 1797 C C . SER A 1 220 ? 8.714 -9.265 6.041 1.00 87.94 220 SER A C 1
ATOM 1799 O O . SER A 1 220 ? 8.043 -10.056 6.707 1.00 87.94 220 SER A O 1
ATOM 1801 N N . VAL A 1 221 ? 9.967 -8.931 6.362 1.00 87.56 221 VAL A N 1
ATOM 1802 C CA . VAL A 1 221 ? 10.707 -9.470 7.511 1.00 87.56 221 VAL A CA 1
ATOM 1803 C C . VAL A 1 221 ? 10.202 -8.866 8.818 1.00 87.56 221 VAL A C 1
ATOM 1805 O O . VAL A 1 221 ? 10.083 -9.578 9.810 1.00 87.56 221 VAL A O 1
ATOM 1808 N N . ILE A 1 222 ? 9.839 -7.581 8.824 1.00 86.25 222 ILE A N 1
ATOM 1809 C CA . ILE A 1 222 ? 9.368 -6.870 10.022 1.00 86.25 222 ILE A CA 1
ATOM 1810 C C . ILE A 1 222 ? 7.985 -7.375 10.478 1.00 86.25 222 ILE A C 1
ATOM 1812 O O . ILE A 1 222 ? 7.708 -7.432 11.680 1.00 86.25 222 ILE A O 1
ATOM 1816 N N . ASN A 1 223 ? 7.131 -7.802 9.541 1.00 84.44 223 ASN A N 1
ATOM 1817 C CA . ASN A 1 223 ? 5.762 -8.250 9.816 1.00 84.44 223 ASN A CA 1
ATOM 1818 C C . ASN A 1 223 ? 5.673 -9.320 10.937 1.00 84.44 223 ASN A C 1
ATOM 1820 O O . ASN A 1 223 ? 4.984 -9.068 11.932 1.00 84.44 223 ASN A O 1
ATOM 1824 N N . PRO A 1 224 ? 6.376 -10.475 10.869 1.00 86.75 224 PRO A N 1
ATOM 1825 C CA . PRO A 1 224 ? 6.427 -11.45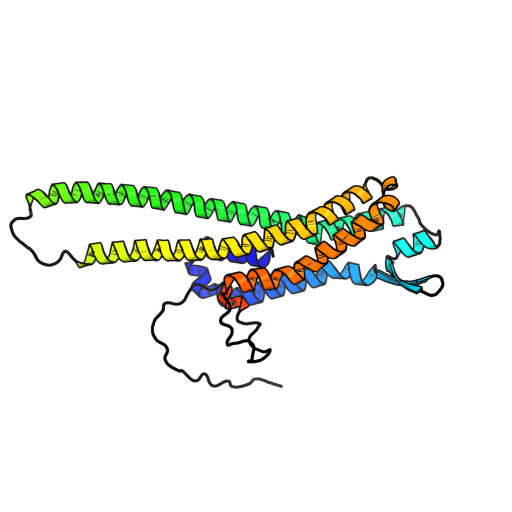4 11.961 1.00 86.75 224 PRO A CA 1
ATOM 1826 C C . PRO A 1 224 ? 6.818 -10.886 13.330 1.00 86.75 224 PRO A C 1
ATOM 1828 O O . PRO A 1 224 ? 6.244 -11.296 14.339 1.00 86.75 224 PRO A O 1
ATOM 1831 N N . PHE A 1 225 ? 7.750 -9.929 13.396 1.00 82.88 225 PHE A N 1
ATOM 1832 C CA . PHE A 1 225 ? 8.165 -9.320 14.666 1.00 82.88 225 PHE A CA 1
ATOM 1833 C C . PHE A 1 225 ? 7.060 -8.457 15.277 1.00 82.88 225 PHE A C 1
ATOM 1835 O O . PHE A 1 225 ? 6.877 -8.469 16.498 1.00 82.88 225 PHE A O 1
ATOM 1842 N N . ILE A 1 226 ? 6.301 -7.740 14.442 1.00 82.50 226 ILE A N 1
ATOM 1843 C CA . ILE A 1 226 ? 5.161 -6.930 14.888 1.00 82.50 226 ILE A CA 1
ATOM 1844 C C . ILE A 1 226 ? 4.069 -7.833 15.467 1.00 82.50 226 ILE A C 1
ATOM 1846 O O . ILE A 1 226 ? 3.585 -7.582 16.575 1.00 82.50 226 ILE A O 1
ATOM 1850 N N . TYR A 1 227 ? 3.716 -8.918 14.771 1.00 77.44 227 TYR A N 1
ATOM 1851 C CA . TYR A 1 227 ? 2.708 -9.860 15.265 1.00 77.44 227 TYR A CA 1
ATOM 1852 C C . TYR A 1 227 ? 3.193 -10.625 16.508 1.00 77.44 227 TYR A C 1
ATOM 1854 O O . TYR A 1 227 ? 2.456 -10.720 17.491 1.00 77.44 227 TYR A O 1
ATOM 1862 N N . GLY A 1 228 ? 4.447 -11.093 16.515 1.00 75.12 228 GLY A N 1
ATOM 1863 C CA . GLY A 1 228 ? 5.047 -11.868 17.609 1.00 75.12 228 GLY A CA 1
ATOM 1864 C C . GLY A 1 228 ? 5.210 -11.094 18.921 1.00 75.12 228 GLY A C 1
ATOM 1865 O O . GLY A 1 228 ? 5.004 -11.648 20.002 1.00 75.12 228 GLY A O 1
ATOM 1866 N N . ARG A 1 229 ? 5.501 -9.785 18.859 1.00 68.75 229 ARG A N 1
ATOM 1867 C CA . ARG A 1 229 ? 5.535 -8.925 20.059 1.00 68.75 229 ARG A CA 1
ATOM 1868 C C . ARG A 1 229 ? 4.162 -8.733 20.700 1.00 68.75 229 ARG A C 1
ATOM 1870 O O . ARG A 1 229 ? 4.077 -8.420 21.885 1.00 68.75 229 ARG A O 1
ATOM 1877 N N . CYS A 1 230 ? 3.089 -8.920 19.940 1.00 56.78 230 CYS A N 1
ATOM 1878 C CA . CYS A 1 230 ? 1.734 -8.671 20.413 1.00 56.78 230 CYS A CA 1
ATOM 1879 C C . CYS A 1 230 ? 1.040 -9.918 20.962 1.00 56.78 230 CYS A C 1
ATOM 1881 O O . CYS A 1 230 ? 0.199 -9.792 21.862 1.00 56.78 230 CYS A O 1
ATOM 1883 N N . THR A 1 231 ? 1.412 -11.094 20.452 1.00 55.56 231 THR A N 1
ATOM 1884 C CA . THR A 1 231 ? 0.905 -12.392 20.910 1.00 55.56 231 THR A CA 1
ATOM 1885 C C . THR A 1 231 ? 1.583 -12.894 22.178 1.00 55.56 231 THR A C 1
ATOM 1887 O O . THR A 1 231 ? 0.977 -13.704 22.865 1.00 55.56 231 THR A O 1
ATOM 1890 N N . GLY A 1 232 ? 2.757 -12.368 22.554 1.00 46.84 232 GLY A N 1
ATOM 1891 C CA . GLY A 1 232 ? 3.466 -12.805 23.755 1.00 46.84 232 GLY A CA 1
ATOM 1892 C C . GLY A 1 232 ? 3.810 -14.285 23.642 1.00 46.84 232 GLY A C 1
ATOM 1893 O O . GLY A 1 232 ? 3.053 -15.125 24.110 1.00 46.84 232 GLY A O 1
ATOM 1894 N N . LEU A 1 233 ? 4.931 -14.588 22.983 1.00 42.00 233 LEU A N 1
ATOM 1895 C CA . LEU A 1 233 ? 5.507 -15.928 22.838 1.00 42.00 233 LEU A CA 1
ATOM 1896 C C . LEU A 1 233 ? 5.234 -16.833 24.059 1.00 42.00 233 LEU A C 1
ATOM 1898 O O . LEU A 1 233 ? 6.004 -16.848 25.019 1.00 42.00 233 LEU A O 1
ATOM 1902 N N . LYS A 1 234 ? 4.181 -17.657 23.993 1.00 40.06 234 LYS A N 1
ATOM 1903 C CA . LYS A 1 234 ? 4.196 -18.955 24.661 1.00 40.06 234 LYS A CA 1
ATOM 1904 C C . LYS A 1 234 ? 5.071 -19.842 23.793 1.00 40.06 234 LYS A C 1
ATOM 1906 O O . LYS A 1 234 ? 4.692 -20.275 22.713 1.00 40.06 234 LYS A O 1
ATOM 1911 N N . ARG A 1 235 ? 6.293 -20.040 24.270 1.00 38.66 235 ARG A N 1
ATOM 1912 C CA . ARG A 1 235 ? 7.395 -20.766 23.628 1.00 38.66 235 ARG A CA 1
ATOM 1913 C C . ARG A 1 235 ? 7.131 -22.280 23.463 1.00 38.66 235 ARG A C 1
ATOM 1915 O O . ARG A 1 235 ? 8.056 -22.999 23.117 1.00 38.66 235 ARG A O 1
ATOM 1922 N N . SER A 1 236 ? 5.910 -22.762 23.715 1.00 38.41 236 SER A N 1
ATOM 1923 C CA . SER A 1 236 ? 5.533 -24.183 23.690 1.00 38.41 236 SER A CA 1
ATOM 1924 C C . SER A 1 236 ? 5.012 -24.690 22.341 1.00 38.41 236 SER A C 1
ATOM 1926 O O . SER A 1 236 ? 5.044 -25.893 22.115 1.00 38.41 236 SER A O 1
ATOM 1928 N N . ASP A 1 237 ? 4.580 -23.815 21.427 1.00 43.38 237 ASP A N 1
ATOM 1929 C CA . ASP A 1 237 ? 3.822 -24.254 20.236 1.00 43.38 237 ASP A CA 1
ATOM 1930 C C . ASP A 1 237 ? 4.673 -24.318 18.951 1.00 43.38 237 ASP A C 1
ATOM 1932 O O . ASP A 1 237 ? 4.171 -24.601 17.866 1.00 43.38 237 ASP A O 1
ATOM 1936 N N . ILE A 1 238 ? 5.989 -24.090 19.052 1.00 47.59 238 ILE A N 1
ATOM 1937 C CA . ILE A 1 238 ? 6.913 -24.106 17.899 1.00 47.59 238 ILE A CA 1
ATOM 1938 C C . ILE A 1 238 ? 7.181 -25.540 17.391 1.00 47.59 238 ILE A C 1
ATOM 1940 O O . ILE A 1 238 ? 7.630 -25.713 16.262 1.00 47.59 238 ILE A O 1
ATOM 1944 N N . ALA A 1 239 ? 6.835 -26.577 18.161 1.00 39.75 239 ALA A N 1
ATOM 1945 C CA . ALA A 1 239 ? 7.044 -27.976 17.774 1.00 39.75 239 ALA A CA 1
ATOM 1946 C C . ALA A 1 239 ? 5.872 -28.620 16.996 1.00 39.75 239 ALA A C 1
ATOM 1948 O O . ALA A 1 239 ? 5.992 -29.759 16.556 1.00 39.75 239 ALA A O 1
ATOM 1949 N N . GLY A 1 240 ? 4.740 -27.928 16.805 1.00 35.84 240 GLY A N 1
ATOM 1950 C CA . GLY A 1 240 ? 3.512 -28.537 16.280 1.00 35.84 240 GLY A CA 1
ATOM 1951 C C . GLY A 1 240 ? 3.000 -27.945 14.967 1.00 35.84 240 GLY A C 1
ATOM 1952 O O . GLY A 1 240 ? 2.072 -27.150 14.987 1.00 35.84 240 GLY A O 1
ATOM 1953 N N . GLY A 1 241 ? 3.545 -28.395 13.833 1.00 36.09 241 GLY A N 1
ATOM 1954 C CA . GLY A 1 241 ? 2.804 -28.550 12.570 1.00 36.09 241 GLY A CA 1
ATOM 1955 C C . GLY A 1 241 ? 2.365 -27.296 11.787 1.00 36.09 241 GLY A C 1
ATOM 1956 O O . GLY A 1 241 ? 1.585 -26.457 12.230 1.00 36.09 241 GLY A O 1
ATOM 1957 N N . LEU A 1 242 ? 2.768 -27.258 10.515 1.00 37.16 242 LEU A N 1
ATOM 1958 C CA . LEU A 1 242 ? 2.479 -26.237 9.494 1.00 37.16 242 LEU A CA 1
ATOM 1959 C C . LEU A 1 242 ? 0.982 -25.953 9.197 1.00 37.16 242 LEU A C 1
ATOM 1961 O O . LEU A 1 242 ? 0.691 -25.029 8.441 1.00 37.16 242 LEU A O 1
ATOM 1965 N N . GLY A 1 243 ? 0.029 -26.687 9.781 1.00 36.12 243 GLY A N 1
ATOM 1966 C CA . GLY A 1 243 ? -1.410 -26.553 9.497 1.00 36.12 243 GLY A CA 1
ATOM 1967 C C . GLY A 1 243 ? -2.148 -25.456 10.281 1.00 36.12 243 GLY A C 1
ATOM 1968 O O . GLY A 1 243 ? -3.215 -25.016 9.864 1.00 36.12 243 GLY A O 1
ATOM 1969 N N . HIS A 1 244 ? -1.591 -24.960 11.393 1.00 35.62 244 HIS A N 1
ATOM 1970 C CA . HIS A 1 244 ? -2.301 -24.037 12.301 1.00 35.62 244 HIS A CA 1
ATOM 1971 C C . HIS A 1 244 ? -2.197 -22.543 11.921 1.00 35.62 244 HIS A C 1
ATOM 1973 O O . HIS A 1 244 ? -2.841 -21.685 12.532 1.00 35.62 244 HIS A O 1
ATOM 1979 N N . ARG A 1 245 ? -1.397 -22.200 10.900 1.00 37.28 245 ARG A N 1
ATOM 1980 C CA . ARG A 1 245 ? -1.022 -20.805 10.591 1.00 37.28 245 ARG A CA 1
ATOM 1981 C C . ARG A 1 245 ? -2.132 -19.962 9.954 1.00 37.28 245 ARG A C 1
ATOM 1983 O O . ARG A 1 245 ? -2.102 -18.743 10.098 1.00 37.28 245 ARG A O 1
ATOM 1990 N N . ALA A 1 246 ? -3.132 -20.573 9.318 1.00 35.31 246 ALA A N 1
ATOM 1991 C CA . ALA A 1 246 ? -4.247 -19.829 8.721 1.00 35.31 246 ALA A CA 1
ATOM 1992 C C . ALA A 1 246 ? -5.287 -19.357 9.761 1.00 35.31 246 ALA A C 1
ATOM 1994 O O . ALA A 1 246 ? -5.944 -18.336 9.564 1.00 35.31 246 ALA A O 1
ATOM 1995 N N . LEU A 1 247 ? -5.413 -20.058 10.894 1.00 33.66 247 LEU A N 1
ATOM 1996 C CA . LEU A 1 247 ? -6.440 -19.780 11.907 1.00 33.66 247 LEU A CA 1
ATOM 1997 C C . LEU A 1 247 ? -6.006 -18.736 12.950 1.00 33.66 247 LEU A C 1
ATOM 1999 O O . LEU A 1 247 ? -6.845 -17.954 13.399 1.00 33.66 247 LEU A O 1
ATOM 2003 N N . CYS A 1 248 ? -4.709 -18.611 13.262 1.00 33.56 248 CYS A N 1
ATOM 2004 C CA . CYS A 1 248 ? -4.237 -17.570 14.189 1.00 33.56 248 CYS A CA 1
ATOM 2005 C C . CYS A 1 248 ? -4.423 -16.143 13.642 1.00 33.56 248 CYS A C 1
ATOM 2007 O O . CYS A 1 248 ? -4.608 -15.209 14.421 1.00 33.56 248 CYS A O 1
ATOM 2009 N N . ALA A 1 249 ? -4.448 -15.950 12.317 1.00 34.66 249 ALA A N 1
ATOM 2010 C CA . ALA A 1 249 ? -4.777 -14.651 11.728 1.00 34.66 249 ALA A CA 1
ATOM 2011 C C . ALA A 1 249 ? -6.244 -14.252 11.971 1.00 34.66 249 ALA A C 1
ATOM 2013 O O . ALA A 1 249 ? -6.552 -13.068 11.985 1.00 34.66 249 ALA A O 1
ATOM 2014 N N . VAL A 1 250 ? -7.145 -15.210 12.207 1.00 35.94 250 VAL A N 1
ATOM 2015 C CA . VAL A 1 250 ? -8.562 -14.940 12.501 1.00 35.94 250 VAL A CA 1
ATOM 2016 C C . VAL A 1 250 ? -8.769 -14.658 13.997 1.00 35.94 250 VAL A C 1
ATOM 2018 O O . VAL A 1 250 ? -9.549 -13.774 14.351 1.00 35.94 250 VAL A O 1
ATOM 2021 N N . GLU A 1 251 ? -8.010 -15.307 14.885 1.00 36.03 251 GLU A N 1
ATOM 2022 C CA . GLU A 1 251 ? -8.061 -15.049 16.337 1.00 36.03 251 GLU A CA 1
ATOM 2023 C C . GLU A 1 251 ? -7.513 -13.674 16.752 1.00 36.03 251 GLU A C 1
ATOM 2025 O O . GLU A 1 251 ? -7.981 -13.102 17.734 1.00 36.03 251 GLU A O 1
ATOM 2030 N N . ILE A 1 252 ? -6.593 -13.074 15.984 1.00 41.56 252 ILE A N 1
ATOM 2031 C CA . ILE A 1 252 ? -6.109 -11.697 16.230 1.00 41.56 252 ILE A CA 1
ATOM 2032 C C . ILE A 1 252 ? -7.236 -10.653 16.045 1.00 41.56 252 ILE A C 1
ATOM 2034 O O . ILE A 1 252 ? -7.137 -9.508 16.507 1.00 41.56 252 ILE A O 1
ATOM 2038 N N . PHE A 1 253 ? -8.315 -11.021 15.356 1.00 39.91 253 PHE A N 1
ATOM 2039 C CA . PHE A 1 253 ? -9.321 -10.092 14.854 1.00 39.91 253 PHE A CA 1
ATOM 2040 C C . PHE A 1 253 ? -10.749 -10.376 15.349 1.00 39.91 253 PHE A C 1
ATOM 2042 O O . PHE A 1 253 ? -11.590 -9.480 15.247 1.00 39.91 253 PHE A O 1
ATOM 2049 N N . GLY A 1 254 ? -11.029 -11.547 15.927 1.00 30.02 254 GLY A N 1
ATOM 2050 C CA . GLY A 1 254 ? -12.321 -11.869 16.545 1.00 30.02 254 GLY A CA 1
ATOM 2051 C C . GLY A 1 254 ? -12.513 -11.235 17.933 1.00 30.02 254 GLY A C 1
ATOM 2052 O O . GLY A 1 254 ? -11.534 -10.967 18.636 1.00 30.02 254 GLY A O 1
ATOM 2053 N N . PRO A 1 255 ? -13.759 -10.973 18.359 1.00 30.02 255 PRO A N 1
ATOM 2054 C CA . PRO A 1 255 ? -14.027 -10.536 19.719 1.00 30.02 255 PRO A CA 1
ATOM 2055 C C . PRO A 1 255 ? -13.732 -11.684 20.687 1.00 30.02 255 PRO A C 1
ATOM 2057 O O . PRO A 1 255 ? -14.045 -12.846 20.439 1.00 30.02 255 PRO A O 1
ATOM 2060 N N . TYR A 1 256 ? -13.082 -11.318 21.786 1.00 36.69 256 TYR A N 1
ATOM 2061 C CA . TYR A 1 256 ? -12.695 -12.199 22.879 1.00 36.69 256 TYR A CA 1
ATOM 2062 C C . TYR A 1 256 ? -13.942 -12.906 23.434 1.00 36.69 256 TYR A C 1
ATOM 2064 O O . TYR A 1 256 ? -14.798 -12.265 24.045 1.00 36.69 256 TYR A O 1
ATOM 2072 N N . GLY A 1 257 ? -14.047 -14.212 23.187 1.00 31.14 257 GLY A N 1
ATOM 2073 C CA . GLY A 1 257 ? -15.021 -15.079 23.837 1.00 31.14 257 GLY A CA 1
ATOM 2074 C C . GLY A 1 257 ? -14.712 -15.177 25.327 1.00 31.14 257 GLY A C 1
ATOM 2075 O O . GLY A 1 257 ? -13.557 -15.318 25.729 1.00 31.14 257 GLY A O 1
ATOM 2076 N N . ASP A 1 258 ? -15.764 -15.033 26.121 1.00 29.41 258 ASP A N 1
ATOM 2077 C CA . ASP A 1 258 ? -15.762 -15.006 27.575 1.00 29.41 258 ASP A CA 1
ATOM 2078 C C . ASP A 1 258 ? -15.054 -16.226 28.182 1.00 29.41 258 ASP A C 1
ATOM 2080 O O . ASP A 1 258 ? -15.220 -17.370 27.753 1.00 29.41 258 ASP A O 1
ATOM 2084 N N . GLY A 1 259 ? -14.248 -15.964 29.207 1.00 32.25 259 GLY A N 1
ATOM 2085 C CA . GLY A 1 259 ? -13.529 -16.980 29.948 1.00 32.25 259 GLY A CA 1
ATOM 2086 C C . GLY A 1 259 ? -14.484 -17.769 30.828 1.00 32.25 259 GLY A C 1
ATOM 2087 O O . GLY A 1 259 ? -14.624 -17.467 32.008 1.00 32.25 259 GLY A O 1
ATOM 2088 N N . THR A 1 260 ? -15.073 -18.837 30.296 1.00 29.39 260 THR A N 1
ATOM 2089 C CA . THR A 1 260 ? -15.657 -19.896 31.122 1.00 29.39 260 THR A CA 1
ATOM 2090 C C . THR A 1 260 ? -15.238 -21.278 30.622 1.00 29.39 260 THR A C 1
ATOM 2092 O O . THR A 1 260 ? -15.609 -21.733 29.553 1.00 29.39 260 THR A O 1
ATOM 2095 N N . LYS A 1 261 ? -14.414 -21.922 31.459 1.00 30.11 261 LYS A N 1
ATOM 2096 C CA . LYS A 1 261 ? -14.154 -23.365 31.583 1.00 30.11 261 LYS A CA 1
ATOM 2097 C C . LYS A 1 261 ? -13.864 -24.152 30.294 1.00 30.11 261 LYS A C 1
ATOM 2099 O O . LYS A 1 261 ? -14.751 -24.580 29.570 1.00 30.11 261 LYS A O 1
ATOM 2104 N N . LYS A 1 262 ? -12.583 -24.523 30.164 1.00 40.12 262 LYS A N 1
ATOM 2105 C CA . LYS A 1 262 ? -12.128 -25.734 29.466 1.00 40.12 262 LYS A CA 1
ATOM 2106 C C . LYS A 1 262 ? -13.063 -26.914 29.779 1.00 40.12 262 LYS A C 1
ATOM 2108 O O . LYS A 1 262 ? -13.102 -27.374 30.920 1.00 40.12 262 LYS A O 1
ATOM 2113 N N . LYS A 1 263 ? -13.722 -27.457 28.761 1.00 25.31 263 LYS A N 1
ATOM 2114 C CA . LYS A 1 263 ? -14.089 -28.872 28.708 1.00 25.31 263 LYS A CA 1
ATOM 2115 C C . LYS A 1 263 ? -13.674 -29.394 27.339 1.00 25.31 263 LYS A C 1
ATOM 2117 O O . LYS A 1 263 ? -13.967 -28.781 26.321 1.00 25.31 263 LYS A O 1
ATOM 2122 N N . HIS A 1 264 ? -12.903 -30.475 27.359 1.00 32.78 264 HIS A N 1
ATOM 2123 C CA . HIS A 1 264 ? -12.512 -31.233 26.182 1.00 32.78 264 HIS A CA 1
ATOM 2124 C C . HIS A 1 264 ? -13.771 -31.686 25.430 1.00 32.78 264 HIS A C 1
ATOM 2126 O O . HIS A 1 264 ? -14.433 -32.619 25.872 1.00 32.78 264 HIS A O 1
ATOM 2132 N N . GLU A 1 265 ? -14.073 -31.069 24.292 1.00 26.08 265 GLU A N 1
ATOM 2133 C CA . GLU A 1 265 ? -14.935 -31.669 23.275 1.00 26.08 265 GLU A CA 1
ATOM 2134 C C . GLU A 1 265 ? -14.058 -32.090 22.098 1.00 26.08 265 GLU A C 1
ATOM 2136 O O . GLU A 1 265 ? -13.454 -31.274 21.401 1.00 26.08 265 GLU A O 1
ATOM 2141 N N . LYS A 1 266 ? -13.946 -33.410 21.924 1.00 26.84 266 LYS A N 1
ATOM 2142 C CA . LYS A 1 266 ? -13.383 -34.044 20.734 1.00 26.84 266 LYS A CA 1
ATOM 2143 C C . LYS A 1 266 ? -14.229 -33.619 19.527 1.00 26.84 266 LYS A C 1
ATOM 2145 O O . LYS A 1 266 ? -15.307 -34.165 19.319 1.00 26.84 266 LYS A O 1
ATOM 2150 N N . CYS A 1 267 ? -13.741 -32.685 18.714 1.00 26.48 267 CYS A N 1
ATOM 2151 C CA . CYS A 1 267 ? -14.283 -32.476 17.373 1.00 26.48 267 CYS A CA 1
ATOM 2152 C C . CYS A 1 267 ? -13.698 -33.537 16.432 1.00 26.48 267 CYS A C 1
ATOM 2154 O O . CYS A 1 267 ? -12.526 -33.493 16.062 1.00 26.48 267 CYS A O 1
ATOM 2156 N N . SER A 1 268 ? -14.535 -34.517 16.097 1.00 22.59 268 SER A N 1
ATOM 2157 C CA . SER A 1 268 ? -14.307 -35.512 15.052 1.00 22.59 268 SER A CA 1
ATOM 2158 C C . SER A 1 268 ? -14.304 -34.827 13.683 1.00 22.59 268 SER A C 1
ATOM 2160 O O . SER A 1 268 ? -15.333 -34.316 13.244 1.00 22.59 268 SER A O 1
ATOM 2162 N N . TRP A 1 269 ? -13.166 -34.835 12.994 1.00 29.47 269 TRP A N 1
ATOM 2163 C CA . TRP A 1 269 ? -13.047 -34.373 11.612 1.00 29.47 269 TRP A CA 1
ATOM 2164 C C . TRP A 1 269 ? -13.497 -35.489 10.662 1.00 29.47 269 TRP A C 1
ATOM 2166 O O . TRP A 1 269 ? -12.858 -36.536 10.600 1.00 29.47 269 TRP A O 1
ATOM 2176 N N . LYS A 1 270 ? -14.581 -35.279 9.904 1.00 25.62 270 LYS A N 1
ATOM 2177 C CA . LYS A 1 270 ? -14.819 -36.035 8.666 1.00 25.62 270 LYS A CA 1
ATOM 2178 C C . LYS A 1 270 ? -14.204 -35.245 7.514 1.00 25.62 270 LYS A C 1
ATOM 2180 O O . LYS A 1 270 ? -14.626 -34.126 7.235 1.00 25.62 270 LYS A O 1
ATOM 2185 N N . CYS A 1 271 ? -13.173 -35.833 6.915 1.00 24.84 271 CYS A N 1
ATOM 2186 C CA . CYS A 1 271 ? -12.518 -35.358 5.703 1.00 24.84 271 CYS A CA 1
ATOM 2187 C C . CYS A 1 271 ? -13.519 -35.302 4.541 1.00 24.84 271 CYS A C 1
ATOM 2189 O O . CYS A 1 271 ? -14.343 -36.202 4.396 1.00 24.84 271 CYS A O 1
ATOM 2191 N N . TRP A 1 272 ? -13.403 -34.272 3.705 1.00 21.67 272 TRP A N 1
ATOM 2192 C CA . TRP A 1 272 ? -13.908 -34.283 2.335 1.00 21.67 272 TRP A CA 1
ATOM 2193 C C . TRP A 1 272 ? -12.714 -34.044 1.404 1.00 21.67 272 TRP A C 1
ATOM 2195 O O . TRP A 1 272 ? -12.181 -32.940 1.330 1.00 21.67 272 TRP A O 1
ATOM 2205 N N . THR A 1 273 ? -12.293 -35.132 0.773 1.00 25.59 273 THR A N 1
ATOM 2206 C CA . THR A 1 273 ? -11.565 -35.258 -0.501 1.00 25.59 273 THR A CA 1
ATOM 2207 C C . THR A 1 273 ? -12.362 -36.312 -1.295 1.00 25.59 273 THR A C 1
ATOM 2209 O O . THR A 1 273 ? -13.079 -37.099 -0.660 1.00 25.59 273 THR A O 1
ATOM 2212 N N . PRO A 1 274 ? -12.361 -36.324 -2.638 1.00 37.00 274 PRO A N 1
ATOM 2213 C CA . PRO A 1 274 ? -11.196 -36.224 -3.526 1.00 37.00 274 PRO A CA 1
ATOM 2214 C C . PRO A 1 274 ? -10.947 -34.830 -4.095 1.00 37.00 274 PRO A C 1
ATOM 2216 O O . PRO A 1 274 ? -11.933 -34.154 -4.460 1.00 37.00 274 PRO A O 1
#

pLDDT: mean 70.54, std 20.9, range [21.67, 95.06]

Radius of gyration: 28.18 Å; Cα contacts (8 Å, |Δi|>4): 98; chains: 1; bounding box: 64×51×90 Å

Mean predicted aligned error: 14.69 Å